Protein AF-A0ABD5C8I3-F1 (afdb_monomer)

pLDDT: mean 70.11, std 22.21, range [29.41, 95.94]

InterPro domains:
  IPR000740 GrpE nucleotide exchange factor [MF_01151] (2-198)
  IPR000740 GrpE nucleotide exchange factor [PF01025] (43-177)
  IPR000740 GrpE nucleotide exchange factor [PR00773] (66-82)
  IPR000740 GrpE nucleotide exchange factor [PR00773] (94-109)
  IPR000740 GrpE nucleotide exchange factor [PR00773] (146-161)
  IPR000740 GrpE nucleotide exchange factor [PTHR21237] (10-178)
  IPR000740 GrpE nucleotide exchange factor [cd00446] (59-182)
  IPR009012 GrpE nucleotide exchange factor, head [G3DSA:2.30.22.10] (139-185)
  IPR009012 GrpE nucleotide exchange factor, head [SSF51064] (140-178)
  IPR013805 GrpE nucleotide exchange factor, coiled-coil [G3DSA:3.90.20.20] (16-136)
  IPR013805 GrpE nucleotide exchange factor, coiled-coil [SSF58014] (47-136)

Nearest PDB structures (foldseek):
  3a6m-assembly1_B  TM=7.169E-01  e=1.734E-05  Thermus thermophilus HB8
  5wkq-assembly1_A  TM=5.195E-01  e=6.093E+00  Shigella flexneri

Radius of gyration: 42.67 Å; Cα contacts (8 Å, |Δi|>4): 66; chains: 1; bounding box: 93×99×105 Å

Foldseek 3Di:
DDDDDDDDDDDDDDDDDDDDDDDDDDDDDDDDDDDDDDPPDPPVVVVVVVVVVVVVVVVVVVVVVVVVVVVVVVVVVVVVVVVVVVVVVLVVLLVVLCVVLVVLVVVLVVDDDPDPVVNVVSVVVSVVSVQVSCVVSQKHWDDQAQHADDPVFDDDDDDDDDPHPPRGHHGDPDIDIDRPDDDPDPDPDPPDDDPPPDDDDDDDDDD

Secondary structure (DSSP, 8-state):
-----------------------------------------TTHHHHHHHHHHHHHHHHHHHHHHHHHHHHHHHHHHHHHHHHHHHHHHHHHHHHHHHHHHHHHHHHHHHS--S-HHHHHHHHHHHHHHHHHHHHHTTEEEE--TTSBP-TTT---------SSPTTB----SS-EEEE-PPPP-----------------------

Mean predicted aligned error: 19.4 Å

Sequence (207 aa):
MENTQENPTSQNPTPADETERPAAEAATPEQEAAASVATDTPAATGAEAALAEAQAKIAELQESFLRAKAETENVRRRAQEDVAKAHKFAIESFAEHLLPVIDSLEAAVAHSSDDLAKVREGVELTLRQLTGALEKGRVVALNPVGEKFDPHRHQAISMVPADQEPNTVVAVLQKGFRDRRPRAASGARDGGRAEVSARRRQFARST

Structure (mmCIF, N/CA/C/O backbone):
data_AF-A0ABD5C8I3-F1
#
_entry.id   AF-A0ABD5C8I3-F1
#
loop_
_atom_site.group_PDB
_atom_site.id
_atom_site.type_symbol
_atom_site.label_atom_id
_atom_site.label_alt_id
_atom_site.label_comp_id
_atom_site.label_asym_id
_atom_site.label_entity_id
_atom_site.label_seq_id
_atom_site.pdbx_PDB_ins_code
_atom_site.Cartn_x
_atom_site.Cartn_y
_atom_site.Cartn_z
_atom_site.occupancy
_atom_site.B_iso_or_equiv
_atom_site.auth_seq_id
_atom_site.auth_comp_id
_atom_site.auth_asym_id
_atom_site.auth_atom_id
_atom_site.pdbx_PDB_model_num
ATOM 1 N N . MET A 1 1 ? -31.295 57.232 -6.736 1.00 41.41 1 MET A N 1
ATOM 2 C CA . MET A 1 1 ? -32.451 58.091 -6.413 1.00 41.41 1 MET A CA 1
ATOM 3 C C . MET A 1 1 ? -33.547 57.168 -5.919 1.00 41.41 1 MET A C 1
ATOM 5 O O . MET A 1 1 ? -33.743 56.151 -6.569 1.00 41.41 1 MET A O 1
ATOM 9 N N . GLU A 1 2 ? -34.140 57.515 -4.770 1.00 37.19 2 GLU A N 1
ATOM 10 C CA . GLU A 1 2 ? -35.144 56.776 -3.972 1.00 37.19 2 GLU A CA 1
ATOM 11 C C . GLU A 1 2 ? -34.703 55.413 -3.389 1.00 37.19 2 GLU A C 1
ATOM 13 O O . GLU A 1 2 ? -34.135 54.590 -4.089 1.00 37.19 2 GLU A O 1
ATOM 18 N N . ASN A 1 3 ? -34.907 55.076 -2.113 1.00 41.97 3 ASN A N 1
ATOM 19 C CA . ASN A 1 3 ? -35.657 55.732 -1.046 1.00 41.97 3 ASN A CA 1
ATOM 20 C C . ASN A 1 3 ? -35.084 55.332 0.330 1.00 41.97 3 ASN A C 1
ATOM 22 O O . ASN A 1 3 ? -34.528 54.249 0.506 1.00 41.97 3 ASN A O 1
ATOM 26 N N . THR A 1 4 ? -35.237 56.258 1.266 1.00 46.66 4 THR A N 1
ATOM 27 C CA . THR A 1 4 ? -34.786 56.309 2.658 1.00 46.66 4 THR A CA 1
ATOM 28 C C . THR A 1 4 ? -35.830 55.697 3.595 1.00 46.66 4 THR A C 1
ATOM 30 O O . THR A 1 4 ? -37.010 55.958 3.403 1.00 46.66 4 THR A O 1
ATOM 33 N N . GLN A 1 5 ? -35.403 54.986 4.645 1.00 47.31 5 GLN A N 1
ATOM 34 C CA . GLN A 1 5 ? -35.936 55.106 6.022 1.00 47.31 5 GLN A CA 1
ATOM 35 C C . GLN A 1 5 ? -35.066 54.252 6.959 1.00 47.31 5 GLN A C 1
ATOM 37 O O . GLN A 1 5 ? -34.922 53.053 6.759 1.00 47.31 5 GLN A O 1
ATOM 42 N N . GLU A 1 6 ? -34.186 54.870 7.744 1.00 41.31 6 GLU A N 1
ATOM 43 C CA . GLU A 1 6 ? -34.412 55.426 9.093 1.00 41.31 6 GLU A CA 1
ATOM 44 C C . GLU A 1 6 ? -34.064 54.418 10.212 1.00 41.31 6 GLU A C 1
ATOM 46 O O . GLU A 1 6 ? -34.765 53.456 10.497 1.00 41.31 6 GLU A O 1
ATOM 51 N N . ASN A 1 7 ? -32.902 54.690 10.817 1.00 35.44 7 ASN A N 1
ATOM 52 C CA . ASN A 1 7 ? -32.470 54.379 12.193 1.00 35.44 7 ASN A CA 1
ATOM 53 C C . ASN A 1 7 ? -33.466 55.043 13.205 1.00 35.44 7 ASN A C 1
ATOM 55 O O . ASN A 1 7 ? -34.216 55.896 12.728 1.00 35.44 7 ASN A O 1
ATOM 59 N N . PRO A 1 8 ? -33.435 54.875 14.560 1.00 48.56 8 PRO A N 1
ATOM 60 C CA . PRO A 1 8 ? -32.325 54.373 15.379 1.00 48.56 8 PRO A CA 1
ATOM 61 C C . PRO A 1 8 ? -32.630 53.563 16.675 1.00 48.56 8 PRO A C 1
ATOM 63 O O . PRO A 1 8 ? -33.700 53.620 17.262 1.00 48.56 8 PRO A O 1
ATOM 66 N N . THR A 1 9 ? -31.579 52.874 17.138 1.00 33.38 9 THR A N 1
ATOM 67 C CA . THR A 1 9 ? -31.002 52.878 18.506 1.00 33.38 9 THR A CA 1
ATOM 68 C C . THR A 1 9 ? -31.862 52.567 19.748 1.00 33.38 9 THR A C 1
ATOM 70 O O . THR A 1 9 ? -32.740 53.318 20.146 1.00 33.38 9 THR A O 1
ATOM 73 N N . SER A 1 10 ? -31.351 51.576 20.490 1.00 35.56 10 SER A N 1
ATOM 74 C CA . SER A 1 10 ? -30.937 51.648 21.907 1.00 35.56 10 SER A CA 1
ATOM 75 C C . SER A 1 10 ? -31.680 50.790 22.926 1.00 35.56 10 SER A C 1
ATOM 77 O O . SER A 1 10 ? -32.865 50.944 23.172 1.00 35.56 10 SER A O 1
ATOM 79 N N . GLN A 1 11 ? -30.837 50.028 23.629 1.00 36.75 11 GLN A N 1
ATOM 80 C CA . GLN A 1 11 ? -30.813 49.877 25.084 1.00 36.75 11 GLN A CA 1
ATOM 81 C C . GLN A 1 11 ? -32.024 49.220 25.741 1.00 36.75 11 GLN A C 1
ATOM 83 O O . GLN A 1 11 ? -33.043 49.831 26.028 1.00 36.75 11 GLN A O 1
ATOM 88 N N . ASN A 1 12 ? -31.794 47.964 26.107 1.00 42.62 12 ASN A N 1
ATOM 89 C CA . ASN A 1 12 ? -32.549 47.246 27.114 1.00 42.62 12 ASN A CA 1
ATOM 90 C C . ASN A 1 12 ? -31.946 47.523 28.507 1.00 42.62 12 ASN A C 1
ATOM 92 O O . ASN A 1 12 ? -30.762 47.229 28.705 1.00 42.62 12 ASN A O 1
ATOM 96 N N . PRO A 1 13 ? -32.727 48.026 29.475 1.00 45.44 13 PRO A N 1
ATOM 97 C CA . PRO A 1 13 ? -32.447 47.842 30.887 1.00 45.44 13 PRO A CA 1
ATOM 98 C C . PRO A 1 13 ? -33.550 47.004 31.561 1.00 45.44 13 PRO A C 1
ATOM 100 O O . PRO A 1 13 ? -34.740 47.236 31.380 1.00 45.44 13 PRO A O 1
ATOM 103 N N . THR A 1 14 ? -33.142 46.058 32.400 1.00 37.22 14 THR A N 1
ATOM 104 C CA . THR A 1 14 ? -33.954 45.518 33.511 1.00 37.22 14 THR A CA 1
ATOM 105 C C . THR A 1 14 ? -33.847 46.533 34.666 1.00 37.22 14 THR A C 1
ATOM 107 O O . THR A 1 14 ? -32.737 47.051 34.841 1.00 37.22 14 THR A O 1
ATOM 110 N N . PRO A 1 15 ? -34.899 46.861 35.457 1.00 45.94 15 PRO A N 1
ATOM 111 C CA . PRO A 1 15 ? -35.295 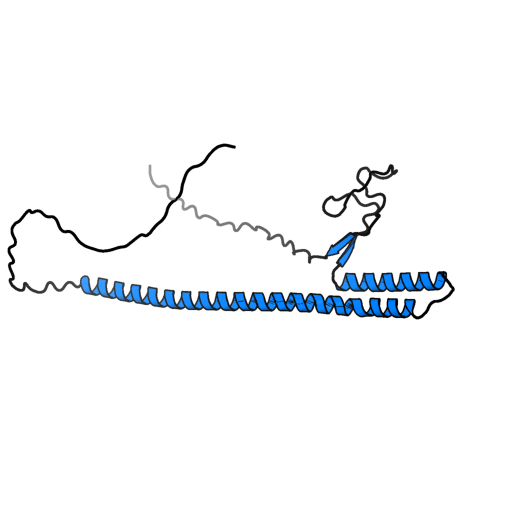45.991 36.578 1.00 45.94 15 PRO A CA 1
ATOM 112 C C . PRO A 1 15 ? -36.769 46.045 37.067 1.00 45.94 15 PRO A C 1
ATOM 114 O O . PRO A 1 15 ? -37.466 47.030 36.893 1.00 45.94 15 PRO A O 1
ATOM 117 N N . ALA A 1 16 ? -37.146 44.950 37.741 1.00 33.19 16 ALA A N 1
ATOM 118 C CA . ALA A 1 16 ? -37.938 44.814 38.977 1.00 33.19 16 ALA A CA 1
ATOM 119 C C . ALA A 1 16 ? -39.334 45.464 39.172 1.00 33.19 16 ALA A C 1
ATOM 121 O O . ALA A 1 16 ? -39.497 46.671 39.080 1.00 33.19 16 ALA A O 1
ATOM 122 N N . ASP A 1 17 ? -40.222 44.593 39.680 1.00 30.83 17 ASP A N 1
ATOM 123 C CA . ASP A 1 17 ? -41.267 44.804 40.701 1.00 30.83 17 ASP A CA 1
ATOM 124 C C . ASP A 1 17 ? -42.561 45.539 40.307 1.00 30.83 17 ASP A C 1
ATOM 126 O O . ASP A 1 17 ? -42.552 46.741 40.092 1.00 30.83 17 ASP A O 1
ATOM 130 N N . GLU A 1 18 ? -43.689 44.811 40.294 1.00 37.00 18 GLU A N 1
ATOM 131 C CA . GLU A 1 18 ? -44.943 45.286 40.897 1.00 37.00 18 GLU A CA 1
ATOM 132 C C . GLU A 1 18 ? -45.995 44.167 41.037 1.00 37.00 18 GLU A C 1
ATOM 134 O O . GLU A 1 18 ? -46.462 43.528 40.094 1.00 37.00 18 GLU A O 1
ATOM 139 N N . THR A 1 19 ? -46.320 43.948 42.302 1.00 33.09 19 THR A N 1
ATOM 140 C CA . THR A 1 19 ? -47.470 43.303 42.933 1.00 33.09 19 THR A CA 1
ATOM 141 C C . THR A 1 19 ? -48.833 43.749 42.379 1.00 33.09 19 THR A C 1
ATOM 143 O O . THR A 1 19 ? -49.080 44.944 42.325 1.00 33.09 19 THR A O 1
ATOM 146 N N . GLU A 1 20 ? -49.786 42.825 42.173 1.00 37.16 20 GLU A N 1
ATOM 147 C CA . GLU A 1 20 ? -51.216 43.078 42.449 1.00 37.16 20 GLU A CA 1
ATOM 148 C C . GLU A 1 20 ? -52.022 41.772 42.681 1.00 37.16 20 GLU A C 1
ATOM 150 O O . GLU A 1 20 ? -51.895 40.773 41.978 1.00 37.16 20 GLU A O 1
ATOM 155 N N . ARG A 1 21 ? -52.804 41.800 43.769 1.00 36.34 21 ARG A N 1
ATOM 156 C CA . ARG A 1 21 ? -53.715 40.796 44.388 1.00 36.34 21 ARG A CA 1
ATOM 157 C C . ARG A 1 21 ? -55.083 40.763 43.634 1.00 36.34 21 ARG A C 1
ATOM 159 O O . ARG A 1 21 ? -55.224 41.596 42.747 1.00 36.34 21 ARG A O 1
ATOM 166 N N . PRO A 1 22 ? -56.132 39.949 43.971 1.00 44.41 22 PRO A N 1
ATOM 167 C CA . PRO A 1 22 ? -56.463 39.435 45.312 1.00 44.41 22 PRO 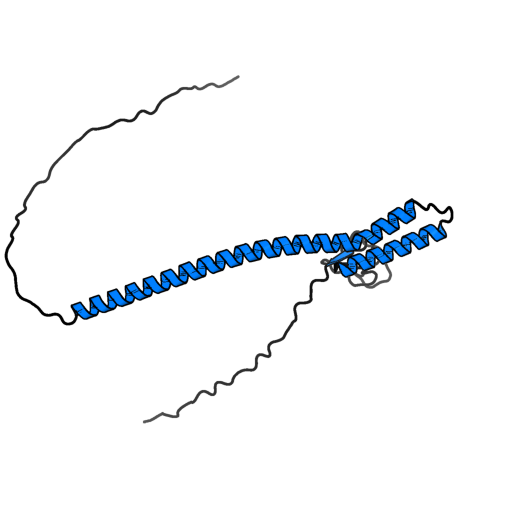A CA 1
ATOM 168 C C . PRO A 1 22 ? -57.135 38.038 45.465 1.00 44.41 22 PRO A C 1
ATOM 170 O O . PRO A 1 22 ? -57.743 37.477 44.566 1.00 44.41 22 PRO A O 1
ATOM 173 N N . ALA A 1 23 ? -57.035 37.563 46.715 1.00 30.14 23 ALA A N 1
ATOM 174 C CA . ALA A 1 23 ? -58.032 36.919 47.590 1.00 30.14 23 ALA A CA 1
ATOM 175 C C . ALA A 1 23 ? -58.925 35.754 47.106 1.00 30.14 23 ALA A C 1
ATOM 177 O O . ALA A 1 23 ? -59.875 35.948 46.359 1.00 30.14 23 ALA A O 1
ATOM 178 N N . ALA A 1 24 ? -58.771 34.607 47.779 1.00 34.19 24 ALA A N 1
ATOM 179 C CA . ALA A 1 24 ? -59.873 33.977 48.513 1.00 34.19 24 ALA A CA 1
ATOM 180 C C . ALA A 1 24 ? -59.323 33.122 49.670 1.00 34.19 24 ALA A C 1
ATOM 182 O O . ALA A 1 24 ? -58.412 32.315 49.512 1.00 34.19 24 ALA A O 1
ATOM 183 N N . GLU A 1 25 ? -59.876 33.387 50.842 1.00 32.00 25 GLU A N 1
ATOM 184 C CA . GLU A 1 25 ? -59.574 32.882 52.175 1.00 32.00 25 GLU A CA 1
ATOM 185 C C . GLU A 1 25 ? -60.471 31.674 52.492 1.00 32.00 25 GLU A C 1
ATOM 187 O O . GLU A 1 25 ? -61.643 31.687 52.121 1.00 32.00 25 GLU A O 1
ATOM 192 N N . ALA A 1 26 ? -59.941 30.653 53.179 1.00 32.03 26 ALA A N 1
ATOM 193 C CA . ALA A 1 26 ? -60.444 30.188 54.483 1.00 32.03 26 ALA A CA 1
ATOM 194 C C . ALA A 1 26 ? -60.180 28.695 54.776 1.00 32.03 26 ALA A C 1
ATOM 196 O O . ALA A 1 26 ? -60.487 27.810 53.982 1.00 32.03 26 ALA A O 1
ATOM 197 N N . ALA A 1 27 ? -59.763 28.489 56.030 1.00 33.47 27 ALA A N 1
ATOM 198 C CA . ALA A 1 27 ? -60.042 27.352 56.912 1.00 33.47 27 ALA A CA 1
ATOM 199 C C . ALA A 1 27 ? -59.135 26.106 56.861 1.00 33.47 27 ALA A C 1
ATOM 201 O O . ALA A 1 27 ? -59.467 25.061 56.308 1.00 33.47 27 ALA A O 1
ATOM 202 N N . THR A 1 28 ? -58.043 26.199 57.624 1.00 32.34 28 THR A N 1
ATOM 203 C CA . THR A 1 28 ? -57.542 25.144 58.527 1.00 32.34 28 THR A CA 1
ATOM 204 C C . THR A 1 28 ? -58.629 24.734 59.545 1.00 32.34 28 THR A C 1
ATOM 206 O O . THR A 1 28 ? -59.516 25.540 59.844 1.00 32.34 28 THR A O 1
ATOM 209 N N . PRO A 1 29 ? -58.570 23.520 60.123 1.00 41.59 29 PRO A N 1
ATOM 210 C CA . PRO A 1 29 ? -57.807 23.387 61.367 1.00 41.59 29 PRO A CA 1
ATOM 211 C C . PRO A 1 29 ? -56.968 22.105 61.477 1.00 41.59 29 PRO A C 1
ATOM 213 O O . PRO A 1 29 ? -57.300 21.045 60.950 1.00 41.59 29 PRO A O 1
ATOM 216 N N . GLU A 1 30 ? -55.866 22.253 62.206 1.00 38.53 30 GLU A N 1
ATOM 217 C CA . GLU A 1 30 ? -55.008 21.200 62.741 1.00 38.53 30 GLU A CA 1
ATOM 218 C C . GLU A 1 30 ? -55.769 20.314 63.736 1.00 38.53 30 GLU A C 1
ATOM 220 O O . GLU A 1 30 ? -56.576 20.814 64.521 1.00 38.53 30 GLU A O 1
ATOM 225 N N . GLN A 1 31 ? -55.433 19.021 63.787 1.00 31.22 31 GLN A N 1
ATOM 226 C CA . GLN A 1 31 ? -55.560 18.256 65.025 1.00 31.22 31 GLN A CA 1
ATOM 227 C C . GLN A 1 31 ? -54.509 17.142 65.103 1.00 31.22 31 GLN A C 1
ATOM 229 O O . GLN A 1 31 ? -54.528 16.160 64.365 1.00 31.22 31 GLN A O 1
ATOM 234 N N . GLU A 1 32 ? -53.589 17.338 66.039 1.00 37.00 32 GLU A N 1
ATOM 235 C CA . GLU A 1 32 ? -52.648 16.374 66.592 1.00 37.00 32 GLU A CA 1
ATOM 236 C C . GLU A 1 32 ? -53.388 15.443 67.571 1.00 37.00 32 GLU A C 1
ATOM 238 O O . GLU A 1 32 ? -54.075 15.934 68.466 1.00 37.00 32 GLU A O 1
ATOM 243 N N . ALA A 1 33 ? -53.262 14.117 67.428 1.00 29.66 33 ALA A N 1
ATOM 244 C CA . ALA A 1 33 ? -53.430 13.163 68.533 1.00 29.66 33 ALA A CA 1
ATOM 245 C C . ALA A 1 33 ? -52.993 11.733 68.159 1.00 29.66 33 ALA A C 1
ATOM 247 O O . ALA A 1 33 ? -53.611 11.065 67.338 1.00 29.66 33 ALA A O 1
ATOM 248 N N . ALA A 1 34 ? -51.975 11.274 68.887 1.00 29.41 34 ALA A N 1
ATOM 249 C CA . ALA A 1 34 ? -51.878 9.961 69.526 1.00 29.41 34 ALA A CA 1
ATOM 250 C C . ALA A 1 34 ? -51.940 8.674 68.672 1.00 29.41 34 ALA A C 1
ATOM 252 O O . ALA A 1 34 ? -52.992 8.162 68.305 1.00 29.41 34 ALA A O 1
ATOM 253 N N . ALA A 1 35 ? -50.750 8.083 68.527 1.00 41.22 35 ALA A N 1
ATOM 254 C CA . ALA A 1 35 ? -50.430 6.677 68.789 1.00 41.22 35 ALA A CA 1
ATOM 255 C C . ALA A 1 35 ? -51.592 5.660 68.783 1.00 41.22 35 ALA A C 1
ATOM 257 O O . ALA A 1 35 ? -52.330 5.513 69.755 1.00 41.22 35 ALA A O 1
ATOM 258 N N . SER A 1 36 ? -51.612 4.832 67.737 1.00 33.66 36 SER A N 1
ATOM 259 C CA . SER A 1 36 ? -52.314 3.552 67.700 1.00 33.66 36 SER A CA 1
ATOM 260 C C . SER A 1 36 ? -51.366 2.474 67.170 1.00 33.66 36 SER A C 1
ATOM 262 O O . SER A 1 36 ? -51.138 2.363 65.972 1.00 33.66 36 SER A O 1
ATOM 264 N N . VAL A 1 37 ? -50.803 1.730 68.122 1.00 34.41 37 VAL A N 1
ATOM 265 C CA . VAL A 1 37 ? -50.582 0.274 68.136 1.00 34.41 37 VAL A CA 1
ATOM 266 C C . VAL A 1 37 ? -50.118 -0.397 66.836 1.00 34.41 37 VAL A C 1
ATOM 268 O O . VAL A 1 37 ? -50.877 -0.590 65.893 1.00 34.41 37 VAL A O 1
ATOM 271 N N . ALA A 1 38 ? -48.867 -0.859 66.896 1.00 46.50 38 ALA A N 1
ATOM 272 C CA . ALA A 1 38 ? -48.296 -2.006 66.201 1.00 46.50 38 ALA A CA 1
ATOM 273 C C . ALA A 1 38 ? -49.301 -2.908 65.455 1.00 46.50 38 ALA A C 1
ATOM 275 O O . ALA A 1 38 ? -49.923 -3.794 66.040 1.00 46.50 38 ALA A O 1
ATOM 276 N N . THR A 1 39 ? -49.347 -2.762 64.134 1.00 35.16 39 THR A N 1
ATOM 277 C CA . THR A 1 39 ? -49.550 -3.898 63.237 1.00 35.16 39 THR A CA 1
ATOM 278 C C . THR A 1 39 ? -48.176 -4.322 62.749 1.00 35.16 39 THR A C 1
ATOM 280 O O . THR A 1 39 ? -47.650 -3.778 61.776 1.00 35.16 39 THR A O 1
ATOM 283 N N . ASP A 1 40 ? -47.582 -5.263 63.482 1.00 45.75 40 ASP A N 1
ATOM 284 C CA . ASP A 1 40 ? -46.466 -6.073 63.011 1.00 45.75 40 ASP A CA 1
ATOM 285 C C . ASP A 1 40 ? -46.854 -6.623 61.633 1.00 45.75 40 ASP A C 1
ATOM 287 O O . ASP A 1 40 ? -47.747 -7.460 61.490 1.00 45.75 40 ASP A O 1
ATOM 291 N N . THR A 1 41 ? -46.285 -6.005 60.601 1.00 40.47 41 THR A N 1
ATOM 292 C CA . THR A 1 41 ? -46.530 -6.336 59.206 1.00 40.47 41 THR A CA 1
ATOM 293 C C . THR A 1 41 ? -45.315 -7.132 58.755 1.00 40.47 41 THR A C 1
ATOM 295 O O . THR A 1 41 ? -44.337 -6.532 58.308 1.00 40.47 41 THR A O 1
ATOM 298 N N . PRO A 1 42 ? -45.347 -8.475 58.800 1.00 51.31 42 PRO A N 1
ATOM 299 C CA . PRO A 1 42 ? -44.261 -9.297 58.264 1.00 51.31 42 PRO A CA 1
ATOM 300 C C . PRO A 1 42 ? -44.087 -9.137 56.738 1.00 51.31 42 PRO A C 1
ATOM 302 O O . PRO A 1 42 ? -43.158 -9.690 56.160 1.00 51.31 42 PRO A O 1
ATOM 305 N N . ALA A 1 43 ? -44.961 -8.371 56.071 1.00 52.19 43 ALA A N 1
ATOM 306 C CA . ALA A 1 43 ? -44.866 -8.029 54.653 1.00 52.19 43 ALA A CA 1
ATOM 307 C C . ALA A 1 43 ? -44.067 -6.738 54.354 1.00 52.19 43 ALA A C 1
ATOM 309 O O . ALA A 1 43 ? -43.529 -6.617 53.255 1.00 52.19 43 ALA A O 1
ATOM 310 N N . ALA A 1 44 ? -43.950 -5.792 55.298 1.00 55.28 44 ALA A N 1
ATOM 311 C CA . ALA A 1 44 ? -43.234 -4.528 55.072 1.00 55.28 44 ALA A CA 1
ATOM 312 C C . ALA A 1 44 ? -41.710 -4.741 55.064 1.00 55.28 44 ALA A C 1
ATOM 314 O O . ALA A 1 44 ? -41.009 -4.243 54.187 1.00 55.28 44 ALA A O 1
ATOM 315 N N . THR A 1 45 ? -41.218 -5.602 55.957 1.00 64.44 45 THR A N 1
ATOM 316 C CA . THR A 1 45 ? -39.799 -5.979 56.050 1.00 64.44 45 THR A CA 1
ATOM 317 C C . THR A 1 45 ? -39.317 -6.780 54.835 1.00 64.44 45 THR A C 1
ATOM 319 O O . THR A 1 45 ? -38.184 -6.610 54.389 1.00 64.44 45 THR A O 1
ATOM 322 N N . GLY A 1 46 ? -40.180 -7.616 54.244 1.00 79.50 46 GLY A N 1
ATOM 323 C CA . GLY A 1 46 ? -39.873 -8.355 53.014 1.00 79.50 46 GLY A CA 1
ATOM 324 C C . GLY A 1 46 ? -39.783 -7.460 51.773 1.00 79.50 46 GLY A C 1
ATOM 325 O O . GLY A 1 46 ? -38.911 -7.665 50.928 1.00 79.50 46 GLY A O 1
ATOM 326 N N . ALA A 1 47 ? -40.648 -6.446 51.672 1.00 79.75 47 ALA A N 1
ATOM 327 C CA . ALA A 1 47 ? -40.626 -5.483 50.571 1.00 79.75 47 ALA A CA 1
ATOM 328 C C . ALA A 1 47 ? -39.399 -4.555 50.637 1.00 79.75 47 ALA A C 1
ATOM 330 O O . ALA A 1 47 ? -38.762 -4.307 49.613 1.00 79.75 47 ALA A O 1
ATOM 331 N N . GLU A 1 48 ? -39.030 -4.092 51.833 1.00 84.69 48 GLU A N 1
ATOM 332 C CA . GLU A 1 48 ? -37.823 -3.286 52.055 1.00 84.69 48 GLU A CA 1
ATOM 333 C C . GLU A 1 48 ? -36.539 -4.080 51.774 1.00 84.69 48 GLU A C 1
ATOM 335 O O . GLU A 1 48 ? -35.635 -3.573 51.107 1.00 84.69 48 GLU A O 1
ATOM 340 N N . ALA A 1 49 ? -36.476 -5.350 52.190 1.00 85.94 49 ALA A N 1
ATOM 341 C CA . ALA A 1 49 ? -35.350 -6.232 51.880 1.00 85.94 49 ALA A CA 1
ATOM 342 C C . ALA A 1 49 ? -35.209 -6.492 50.368 1.00 85.94 49 ALA A C 1
ATOM 344 O O . ALA A 1 49 ? -34.102 -6.427 49.830 1.00 85.94 49 ALA A O 1
ATOM 345 N N . ALA A 1 50 ? -36.321 -6.721 49.660 1.00 85.75 50 ALA A N 1
ATOM 346 C CA . ALA A 1 50 ? -36.318 -6.893 48.207 1.00 85.75 50 ALA A CA 1
ATOM 347 C C . ALA A 1 50 ? -35.898 -5.611 47.462 1.00 85.75 50 ALA A C 1
ATOM 349 O O . ALA A 1 50 ? -35.186 -5.684 46.458 1.00 85.75 50 ALA A O 1
ATOM 350 N N . LEU A 1 51 ? -36.299 -4.434 47.960 1.00 88.62 51 LEU A N 1
ATOM 351 C CA . LEU A 1 51 ? -35.855 -3.138 47.438 1.00 88.62 51 LEU A CA 1
ATOM 352 C C . LEU A 1 51 ? -34.350 -2.932 47.630 1.00 88.62 51 LEU A C 1
ATOM 354 O O . LEU A 1 51 ? -33.675 -2.535 46.681 1.00 88.62 51 LEU A O 1
ATOM 358 N N . ALA A 1 52 ? -33.817 -3.245 48.812 1.00 90.50 52 ALA A N 1
ATOM 359 C CA . ALA A 1 52 ? -32.385 -3.150 49.088 1.00 90.50 52 ALA A CA 1
ATOM 360 C C . ALA A 1 52 ? -31.564 -4.106 48.203 1.00 90.50 52 ALA A C 1
ATOM 362 O O . ALA A 1 52 ? -30.544 -3.709 47.640 1.00 90.50 52 ALA A O 1
ATOM 363 N N . GLU A 1 53 ? -32.030 -5.343 48.003 1.00 90.25 53 GLU A N 1
ATOM 364 C CA . GLU A 1 53 ? -31.372 -6.312 47.119 1.00 90.25 53 GLU A CA 1
ATOM 365 C C . GLU A 1 53 ? -31.421 -5.872 45.644 1.00 90.25 53 GLU A C 1
ATOM 367 O O . GLU A 1 53 ? -30.433 -5.992 44.916 1.00 90.25 53 GLU A O 1
ATOM 372 N N . ALA A 1 54 ? -32.549 -5.315 45.190 1.00 90.12 54 ALA A N 1
ATOM 373 C CA . ALA A 1 54 ? -32.680 -4.767 43.842 1.00 90.12 54 ALA A CA 1
ATOM 374 C C . ALA A 1 54 ? -31.765 -3.550 43.624 1.00 90.12 54 ALA A C 1
ATOM 376 O O . ALA A 1 54 ? -31.116 -3.453 42.583 1.00 90.12 54 ALA A O 1
ATOM 377 N N . GLN A 1 55 ? -31.663 -2.651 44.606 1.00 92.19 55 GLN A N 1
ATOM 378 C CA . GLN A 1 55 ? -30.751 -1.504 44.562 1.00 92.19 55 GLN A CA 1
ATOM 379 C C . GLN A 1 55 ? -29.283 -1.943 44.539 1.00 92.19 55 GLN A C 1
ATOM 381 O O . GLN A 1 55 ? -28.506 -1.403 43.752 1.00 92.19 55 GLN A O 1
ATOM 386 N N . ALA A 1 56 ? -28.914 -2.960 45.325 1.00 93.00 56 ALA A N 1
ATOM 387 C CA . ALA A 1 56 ? -27.569 -3.531 45.307 1.00 93.00 56 ALA A CA 1
ATOM 388 C C . ALA A 1 56 ? -27.224 -4.135 43.933 1.00 93.00 56 ALA A C 1
ATOM 390 O O . ALA A 1 56 ? -26.163 -3.843 43.384 1.00 93.00 56 ALA A O 1
ATOM 391 N N . LYS A 1 57 ? -28.151 -4.889 43.323 1.00 92.62 57 LYS A N 1
ATOM 392 C CA . LYS A 1 57 ? -27.988 -5.426 41.958 1.00 92.62 57 LYS A CA 1
ATOM 393 C C . LYS A 1 57 ? -27.867 -4.322 40.909 1.00 92.62 57 LYS A C 1
ATOM 395 O O . LYS A 1 57 ? -27.067 -4.440 39.988 1.00 92.62 57 LYS A O 1
ATOM 400 N N . ILE A 1 58 ? -28.640 -3.241 41.030 1.00 93.56 58 ILE A N 1
ATOM 401 C CA . ILE A 1 58 ? -28.533 -2.088 40.124 1.00 93.56 58 ILE A CA 1
ATOM 402 C C . ILE A 1 58 ? -27.159 -1.428 40.262 1.00 93.56 58 ILE A C 1
ATOM 404 O O . ILE A 1 58 ? -26.545 -1.125 39.242 1.00 93.56 58 ILE A O 1
ATOM 408 N N . ALA A 1 59 ? -26.662 -1.240 41.485 1.00 93.44 59 ALA A N 1
ATOM 409 C CA . ALA A 1 59 ? -25.340 -0.666 41.722 1.00 93.44 59 ALA A CA 1
ATOM 410 C C . ALA A 1 59 ? -24.220 -1.547 41.137 1.00 93.44 59 ALA A C 1
ATOM 412 O O . ALA A 1 59 ? -23.341 -1.038 40.442 1.00 93.44 59 ALA A O 1
ATOM 413 N N . GLU A 1 60 ? -24.293 -2.868 41.327 1.00 93.62 60 GLU A N 1
ATOM 414 C CA . GLU A 1 60 ? -23.343 -3.829 40.748 1.00 93.62 60 GLU A CA 1
ATOM 415 C C . GLU A 1 60 ? -23.367 -3.798 39.209 1.00 93.62 60 GLU A C 1
ATOM 417 O O . GLU A 1 60 ? -22.324 -3.727 38.553 1.00 93.62 60 GLU A O 1
ATOM 422 N N . LEU A 1 61 ? -24.562 -3.770 38.610 1.00 94.25 61 LEU A N 1
ATOM 423 C CA . LEU A 1 61 ? -24.717 -3.656 37.161 1.00 94.25 61 LEU A CA 1
ATOM 424 C C . LEU A 1 61 ? -24.188 -2.318 36.636 1.00 94.25 61 LEU A C 1
ATOM 426 O O . LEU A 1 61 ? -23.525 -2.299 35.599 1.00 94.25 61 LEU A O 1
ATOM 430 N N . GLN A 1 62 ? -24.430 -1.213 37.341 1.00 94.44 62 GLN A N 1
ATOM 431 C CA . GLN A 1 62 ? -23.905 0.104 36.979 1.00 94.44 62 GLN A CA 1
ATOM 432 C C . GLN A 1 62 ? -22.376 0.136 37.029 1.00 94.44 62 GLN A C 1
ATOM 434 O O . GLN A 1 62 ? -21.757 0.647 36.094 1.00 94.44 62 GLN A O 1
ATOM 439 N N . GLU A 1 63 ? -21.757 -0.453 38.055 1.00 94.12 63 GLU A N 1
ATOM 440 C CA . GLU A 1 63 ? -20.300 -0.572 38.135 1.00 94.12 63 GLU A CA 1
ATOM 441 C C . GLU A 1 63 ? -19.752 -1.425 36.983 1.00 94.12 63 GLU A C 1
ATOM 443 O O . GLU A 1 63 ? -18.814 -1.013 36.291 1.00 94.12 63 GLU A O 1
ATOM 448 N N . SER A 1 64 ? -20.375 -2.578 36.715 1.00 93.75 64 SER A N 1
ATOM 449 C CA . SER A 1 64 ? -19.983 -3.457 35.608 1.00 93.75 64 SER A CA 1
ATOM 450 C C . SER A 1 64 ? -20.100 -2.755 34.250 1.00 93.75 64 SER A C 1
ATOM 452 O O . SER A 1 64 ? -19.207 -2.871 33.408 1.00 93.75 64 SER A O 1
ATOM 454 N N . PHE A 1 65 ? -21.151 -1.953 34.057 1.00 95.50 65 PHE A N 1
ATOM 455 C CA . PHE A 1 65 ? -21.385 -1.197 32.836 1.00 95.50 65 PHE A CA 1
ATOM 456 C C . PHE A 1 65 ? -20.374 -0.062 32.670 1.00 95.50 65 PHE A C 1
ATOM 458 O O . PHE A 1 65 ? -19.832 0.113 31.578 1.00 95.50 65 PHE A O 1
ATOM 465 N N . LEU A 1 66 ? -20.072 0.691 33.734 1.00 94.88 66 LEU A N 1
ATOM 466 C CA . LEU A 1 66 ? -19.042 1.732 33.690 1.00 94.88 66 LEU A CA 1
ATOM 467 C C . LEU A 1 66 ? -17.668 1.138 33.370 1.00 94.88 66 LEU A C 1
ATOM 469 O O . LEU A 1 66 ? -16.952 1.694 32.532 1.00 94.88 66 LEU A O 1
ATOM 473 N N . ARG A 1 67 ? -17.320 -0.004 33.978 1.00 95.12 67 ARG A N 1
ATOM 474 C CA . ARG A 1 67 ? -16.075 -0.725 33.682 1.00 95.12 67 ARG A CA 1
ATOM 475 C C . ARG A 1 67 ? -16.039 -1.179 32.221 1.00 95.12 67 ARG A C 1
ATOM 477 O O . ARG A 1 67 ? -15.094 -0.837 31.515 1.00 95.12 67 ARG A O 1
ATOM 484 N N . ALA A 1 68 ? -17.086 -1.843 31.732 1.00 94.56 68 ALA A N 1
ATOM 485 C CA . ALA A 1 68 ? -17.169 -2.299 30.342 1.00 94.56 68 ALA A CA 1
ATOM 486 C C . ALA A 1 68 ? -17.109 -1.136 29.331 1.00 94.56 68 ALA A C 1
ATOM 488 O O . ALA A 1 68 ? -16.456 -1.235 28.287 1.00 94.56 68 ALA A O 1
ATOM 489 N N . LYS A 1 69 ? -17.744 0.001 29.645 1.00 95.50 69 LYS A N 1
ATOM 490 C CA . LYS A 1 69 ? -17.681 1.218 28.825 1.00 95.50 69 LYS A CA 1
ATOM 491 C C . LYS A 1 69 ? -16.258 1.779 28.777 1.00 95.50 69 LYS A C 1
ATOM 493 O O . LYS A 1 69 ? -15.775 2.110 27.697 1.00 95.50 69 LYS A O 1
ATOM 498 N N . ALA A 1 70 ? -15.574 1.847 29.919 1.00 95.94 70 ALA A N 1
ATOM 499 C CA . ALA A 1 70 ? -14.188 2.305 29.991 1.00 95.94 70 ALA A CA 1
ATOM 500 C C . ALA A 1 70 ? -13.226 1.367 29.242 1.00 95.94 70 ALA A C 1
ATOM 502 O O . ALA A 1 70 ? -12.341 1.832 28.525 1.00 95.94 70 ALA A O 1
ATOM 503 N N . GLU A 1 71 ? -13.412 0.051 29.355 1.00 95.00 71 GLU A N 1
ATOM 504 C CA . GLU A 1 71 ? -12.648 -0.941 28.592 1.00 95.00 71 GLU A CA 1
ATOM 505 C C . GLU A 1 71 ? -12.871 -0.784 27.085 1.00 95.00 71 GLU A C 1
ATOM 507 O O . GLU A 1 71 ? -11.906 -0.761 26.323 1.00 95.00 71 GLU A O 1
ATOM 512 N N . THR A 1 72 ? -14.118 -0.578 26.653 1.00 95.50 72 THR A N 1
ATOM 513 C CA . THR A 1 72 ? -14.454 -0.362 25.238 1.00 95.50 72 THR A CA 1
ATOM 514 C C . THR A 1 72 ? -13.805 0.908 24.688 1.00 95.50 72 THR A C 1
ATOM 516 O O . THR A 1 72 ? -13.215 0.871 23.609 1.00 95.50 72 THR A O 1
ATOM 519 N N . GLU A 1 73 ? -13.855 2.020 25.425 1.00 95.00 73 GLU A N 1
ATOM 520 C CA . GLU A 1 73 ? -13.190 3.270 25.031 1.00 95.00 73 GLU A CA 1
ATOM 521 C C . GLU A 1 73 ? -11.662 3.111 24.975 1.00 95.00 73 GLU A C 1
ATOM 523 O O . GLU A 1 73 ? -11.017 3.558 24.023 1.00 95.00 73 GLU A O 1
ATOM 528 N N . ASN A 1 74 ? -11.067 2.397 25.935 1.00 95.94 74 ASN A N 1
ATOM 529 C CA . ASN A 1 74 ? -9.634 2.101 25.921 1.00 95.94 74 ASN A CA 1
ATOM 530 C C . ASN A 1 74 ? -9.229 1.230 24.726 1.00 95.94 74 ASN A C 1
ATOM 532 O O . ASN A 1 74 ? -8.236 1.533 24.062 1.00 95.94 74 ASN A O 1
ATOM 536 N N . VAL A 1 75 ? -10.003 0.187 24.418 1.00 95.88 75 VAL A N 1
ATOM 537 C CA . VAL A 1 75 ? -9.780 -0.667 23.244 1.00 95.88 75 VAL A CA 1
ATOM 538 C C . VAL A 1 75 ? -9.964 0.132 21.957 1.00 95.88 75 VAL A C 1
ATOM 540 O O . VAL A 1 75 ? -9.142 0.008 21.055 1.00 95.88 75 VAL A O 1
ATOM 543 N N . ARG A 1 76 ? -10.986 0.991 21.871 1.00 95.88 76 ARG A N 1
ATOM 544 C CA . ARG A 1 76 ? -11.237 1.845 20.703 1.00 95.88 76 ARG A CA 1
ATOM 545 C C . ARG A 1 76 ? -10.070 2.795 20.448 1.00 95.88 76 ARG A C 1
ATOM 547 O O . ARG A 1 76 ? -9.588 2.853 19.319 1.00 95.88 76 ARG A O 1
ATOM 554 N N . ARG A 1 77 ? -9.589 3.496 21.479 1.00 95.88 77 ARG A N 1
ATOM 555 C CA . ARG A 1 77 ? -8.417 4.379 21.380 1.00 95.88 77 ARG A CA 1
ATOM 556 C C . ARG A 1 77 ? -7.174 3.604 20.944 1.00 95.88 77 ARG A C 1
ATOM 558 O O . ARG A 1 77 ? -6.506 4.008 19.998 1.00 95.88 77 ARG A O 1
ATOM 565 N N . ARG A 1 78 ? -6.903 2.457 21.573 1.00 95.25 78 ARG A N 1
ATOM 566 C CA . ARG A 1 78 ? -5.761 1.604 21.215 1.00 95.25 78 ARG A CA 1
ATOM 567 C C . ARG A 1 78 ? -5.849 1.112 19.771 1.00 95.25 78 ARG A C 1
ATOM 569 O O . ARG A 1 78 ? -4.876 1.202 19.038 1.00 95.25 78 ARG A O 1
ATOM 576 N N . ALA A 1 79 ? -7.025 0.665 19.338 1.00 94.75 79 ALA A N 1
ATOM 577 C CA . ALA A 1 79 ? -7.251 0.223 17.969 1.00 94.75 79 ALA A CA 1
ATOM 578 C C . ALA A 1 79 ? -7.029 1.359 16.959 1.00 94.75 79 ALA A C 1
ATOM 580 O O . ALA A 1 79 ? -6.436 1.130 15.910 1.00 94.75 79 ALA A O 1
ATOM 581 N N . GLN A 1 80 ? -7.456 2.587 17.269 1.00 94.62 80 GLN A N 1
ATOM 582 C CA . GLN A 1 80 ? -7.186 3.751 16.419 1.00 94.62 80 GLN A CA 1
ATOM 583 C C . GLN A 1 80 ? -5.684 4.045 16.315 1.00 94.62 80 GLN A C 1
ATOM 585 O O . GLN A 1 80 ? -5.184 4.287 15.216 1.00 94.62 80 GLN A O 1
ATOM 590 N N . GLU A 1 81 ? -4.955 3.983 17.431 1.00 94.94 81 GLU A N 1
ATOM 591 C CA . GLU A 1 81 ? -3.499 4.151 17.443 1.00 94.94 81 GLU A CA 1
ATOM 592 C C . GLU A 1 81 ? -2.784 3.046 16.656 1.00 94.94 81 GLU A C 1
ATOM 594 O O . GLU A 1 81 ? -1.867 3.335 15.886 1.00 94.94 81 GLU A O 1
ATOM 599 N N . ASP A 1 82 ? -3.209 1.794 16.810 1.00 94.12 82 ASP A N 1
ATOM 600 C CA . ASP A 1 82 ? -2.619 0.646 16.121 1.00 94.12 82 ASP A CA 1
ATOM 601 C C . ASP A 1 82 ? -2.903 0.688 14.615 1.00 94.12 82 ASP A C 1
ATOM 603 O O . ASP A 1 82 ? -2.003 0.430 13.818 1.00 94.12 82 ASP A O 1
ATOM 607 N N . VAL A 1 83 ? -4.105 1.105 14.203 1.00 94.75 83 VAL A N 1
ATOM 608 C CA . VAL A 1 83 ? -4.439 1.354 12.791 1.00 94.75 83 VAL A CA 1
ATOM 609 C C . VAL A 1 83 ? -3.567 2.476 12.228 1.00 94.75 83 VAL A C 1
ATOM 611 O O . VAL A 1 83 ? -2.960 2.307 11.172 1.00 94.75 83 VAL A O 1
ATOM 614 N N . ALA A 1 84 ? -3.428 3.599 12.939 1.00 93.25 84 ALA A N 1
ATOM 615 C CA . ALA A 1 84 ? -2.579 4.705 12.498 1.00 93.25 84 ALA A CA 1
ATOM 616 C C . ALA A 1 84 ? -1.103 4.290 12.363 1.00 93.25 84 ALA A C 1
ATOM 618 O O . ALA A 1 84 ? -0.439 4.672 11.398 1.00 93.25 84 ALA A O 1
ATOM 619 N N . LYS A 1 85 ? -0.590 3.478 13.295 1.00 93.62 85 LYS A N 1
ATOM 620 C CA . LYS A 1 85 ? 0.755 2.893 13.212 1.00 93.62 85 LYS A CA 1
ATOM 621 C C . LYS A 1 85 ? 0.870 1.947 12.021 1.00 93.62 85 LYS A C 1
ATOM 623 O O . LYS A 1 85 ? 1.796 2.097 11.234 1.00 93.62 85 LYS A O 1
ATOM 628 N N . ALA A 1 86 ? -0.079 1.030 11.841 1.00 91.25 86 ALA A N 1
ATOM 629 C CA . ALA A 1 86 ? -0.085 0.089 10.724 1.00 91.25 86 ALA A CA 1
ATOM 630 C C . ALA A 1 86 ? -0.087 0.803 9.364 1.00 91.25 86 ALA A C 1
ATOM 632 O O . ALA A 1 86 ? 0.634 0.388 8.462 1.00 91.25 86 ALA A O 1
ATOM 633 N N . HIS A 1 87 ? -0.826 1.909 9.224 1.00 90.06 87 HIS A N 1
ATOM 634 C CA . HIS A 1 87 ? -0.781 2.736 8.016 1.00 90.06 87 HIS A CA 1
ATOM 635 C C . HIS A 1 87 ? 0.602 3.347 7.772 1.00 90.06 87 HIS A C 1
ATOM 637 O O . HIS A 1 87 ? 1.089 3.296 6.645 1.00 90.06 87 HIS A O 1
ATOM 643 N N . LYS A 1 88 ? 1.253 3.887 8.810 1.00 92.94 88 LYS A N 1
ATOM 644 C CA . LYS A 1 88 ? 2.617 4.428 8.692 1.00 92.94 88 LYS A CA 1
ATOM 645 C C . LYS A 1 88 ? 3.615 3.344 8.286 1.00 92.94 88 LYS A C 1
ATOM 647 O O . LYS A 1 88 ? 4.327 3.536 7.309 1.00 92.94 88 LYS A O 1
ATOM 652 N N . PHE A 1 89 ? 3.583 2.190 8.953 1.00 90.31 89 PHE A N 1
ATOM 653 C CA . PHE A 1 89 ? 4.443 1.052 8.621 1.00 90.31 89 PHE A CA 1
ATOM 654 C C . PHE A 1 89 ? 4.196 0.518 7.206 1.00 90.31 89 PHE A C 1
ATOM 656 O O . PHE A 1 89 ? 5.138 0.128 6.527 1.00 90.31 89 PHE A O 1
ATOM 663 N N . ALA A 1 90 ? 2.946 0.508 6.733 1.00 87.12 90 ALA A N 1
ATOM 664 C CA . ALA A 1 90 ? 2.637 0.086 5.369 1.00 87.12 90 ALA A CA 1
ATOM 665 C C . ALA A 1 90 ? 3.241 1.036 4.321 1.00 87.12 90 ALA A C 1
ATOM 667 O O . ALA A 1 90 ? 3.765 0.571 3.311 1.00 87.12 90 ALA A O 1
ATOM 668 N N . ILE A 1 91 ? 3.192 2.350 4.565 1.00 88.44 91 ILE A N 1
ATOM 669 C CA . ILE A 1 91 ? 3.793 3.357 3.678 1.00 88.44 91 ILE A CA 1
ATOM 670 C C . ILE A 1 91 ? 5.321 3.267 3.719 1.00 88.44 91 ILE A C 1
ATOM 672 O O . ILE A 1 91 ? 5.952 3.279 2.668 1.00 88.44 91 ILE A O 1
ATOM 676 N N . GLU A 1 92 ? 5.903 3.145 4.912 1.00 90.62 92 GLU A N 1
ATOM 677 C CA . GLU A 1 92 ? 7.350 3.012 5.109 1.00 90.62 92 GLU A CA 1
ATOM 678 C C . GLU A 1 92 ? 7.885 1.757 4.419 1.00 90.62 92 GLU A C 1
ATOM 680 O O . GLU A 1 92 ? 8.766 1.853 3.570 1.00 90.62 92 GLU A O 1
ATOM 685 N N . SER A 1 93 ? 7.257 0.603 4.656 1.00 88.12 93 SER A N 1
ATOM 686 C CA . SER A 1 93 ? 7.626 -0.639 3.980 1.00 88.12 93 SER A CA 1
ATOM 687 C C . SER A 1 93 ? 7.470 -0.525 2.462 1.00 88.12 93 SER A C 1
ATOM 689 O O . SER A 1 93 ? 8.323 -0.997 1.719 1.00 88.12 93 SER A O 1
ATOM 691 N N . PHE A 1 94 ? 6.415 0.119 1.952 1.00 86.69 94 PHE A N 1
ATOM 692 C CA . PHE A 1 94 ? 6.277 0.332 0.508 1.00 86.69 94 PHE A CA 1
ATOM 693 C C . PHE A 1 94 ? 7.395 1.220 -0.061 1.00 86.69 94 PHE A C 1
ATOM 695 O O . PHE A 1 94 ? 7.947 0.900 -1.114 1.00 86.69 94 PHE A O 1
ATOM 702 N N . ALA A 1 95 ? 7.760 2.295 0.641 1.00 88.00 95 ALA A N 1
ATOM 703 C CA . ALA A 1 95 ? 8.848 3.183 0.245 1.00 88.00 95 ALA A CA 1
ATOM 704 C C . ALA A 1 95 ? 10.205 2.460 0.240 1.00 88.00 95 ALA A C 1
ATOM 706 O O . ALA A 1 95 ? 10.952 2.593 -0.727 1.00 88.00 95 ALA A O 1
ATOM 707 N N . GLU A 1 96 ? 10.487 1.627 1.247 1.00 90.12 96 GLU A N 1
ATOM 708 C CA . GLU A 1 96 ? 11.702 0.801 1.310 1.00 90.12 96 GLU A CA 1
ATOM 709 C C . GLU A 1 96 ? 11.854 -0.110 0.086 1.00 90.12 96 GLU A C 1
ATOM 711 O O . GLU A 1 96 ? 12.948 -0.260 -0.455 1.00 90.12 96 GLU A O 1
ATOM 716 N N . HIS A 1 97 ? 10.755 -0.691 -0.403 1.00 87.38 97 HIS A N 1
ATOM 717 C CA . HIS A 1 97 ? 10.778 -1.529 -1.604 1.00 87.38 97 HIS A CA 1
ATOM 718 C C . HIS A 1 97 ? 11.004 -0.739 -2.899 1.00 87.38 97 HIS A C 1
ATOM 720 O O . HIS A 1 97 ? 11.396 -1.339 -3.902 1.00 87.38 97 HIS A O 1
ATOM 726 N N . LEU A 1 98 ? 10.747 0.573 -2.897 1.00 89.19 98 LEU A N 1
ATOM 727 C CA . LEU A 1 98 ? 10.913 1.441 -4.060 1.00 89.19 98 LEU A CA 1
ATOM 728 C C . LEU A 1 98 ? 12.325 2.043 -4.153 1.00 89.19 98 LEU A C 1
ATOM 730 O O . LEU A 1 98 ? 12.761 2.352 -5.261 1.00 89.19 98 LEU A O 1
ATOM 734 N N . LEU A 1 99 ? 13.058 2.145 -3.036 1.00 89.81 99 LEU A N 1
ATOM 735 C CA . LEU A 1 99 ? 14.428 2.681 -3.002 1.00 89.81 99 LEU A CA 1
ATOM 736 C C . LEU A 1 99 ? 15.368 2.041 -4.043 1.00 89.81 99 LEU A C 1
ATOM 738 O O . LEU A 1 99 ? 15.948 2.789 -4.825 1.00 89.81 99 LEU A O 1
ATOM 742 N N . PRO A 1 100 ? 15.439 0.700 -4.196 1.00 88.81 100 PRO A N 1
ATOM 743 C CA . PRO A 1 100 ? 16.350 0.081 -5.164 1.00 88.81 100 PRO A CA 1
ATOM 744 C C . PRO A 1 100 ? 16.0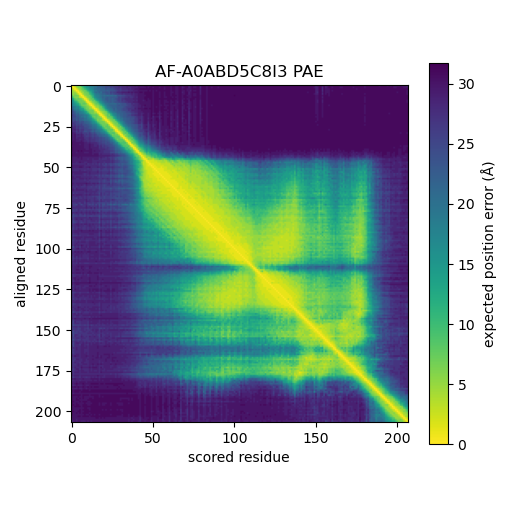54 0.460 -6.622 1.00 88.81 100 PRO A C 1
ATOM 746 O O . PRO A 1 100 ? 16.939 0.409 -7.476 1.00 88.81 100 PRO A O 1
ATOM 749 N N . VAL A 1 101 ? 14.798 0.805 -6.929 1.00 89.62 101 VAL A N 1
ATOM 750 C CA . VAL A 1 101 ? 14.388 1.246 -8.269 1.00 89.62 101 VAL A CA 1
ATOM 751 C C . VAL A 1 101 ? 14.906 2.654 -8.529 1.00 89.62 101 VAL A C 1
ATOM 753 O O . VAL A 1 101 ? 15.407 2.921 -9.617 1.00 89.62 101 VAL A O 1
ATOM 756 N N . ILE A 1 102 ? 14.805 3.535 -7.531 1.00 86.88 102 ILE A N 1
ATOM 757 C CA . ILE A 1 102 ? 15.332 4.899 -7.603 1.00 86.88 102 ILE A CA 1
ATOM 758 C C . ILE A 1 102 ? 16.851 4.843 -7.757 1.00 86.88 102 ILE A C 1
ATOM 760 O O . ILE A 1 102 ? 17.362 5.405 -8.720 1.00 86.88 102 ILE A O 1
ATOM 764 N N . ASP A 1 103 ? 17.542 4.059 -6.926 1.00 88.69 103 ASP A N 1
ATOM 765 C CA . ASP A 1 103 ? 18.996 3.873 -7.010 1.00 88.69 103 ASP A CA 1
ATOM 766 C C . ASP A 1 103 ? 19.426 3.383 -8.405 1.00 88.69 103 ASP A C 1
ATOM 768 O O . ASP A 1 103 ? 20.398 3.866 -8.988 1.00 88.69 103 ASP A O 1
ATOM 772 N N . SER A 1 104 ? 18.673 2.442 -8.985 1.00 86.88 104 SER A N 1
ATOM 773 C CA . SER A 1 104 ? 18.959 1.908 -10.323 1.00 86.88 104 SER A CA 1
ATOM 774 C C . SER A 1 104 ? 18.702 2.931 -11.436 1.00 86.88 104 SER A C 1
ATOM 776 O O . SER A 1 104 ? 19.422 2.945 -12.436 1.00 86.88 104 SER A O 1
ATOM 778 N N . LEU A 1 105 ? 17.695 3.796 -11.284 1.00 84.88 105 LEU A N 1
ATOM 779 C CA . LEU A 1 105 ? 17.419 4.887 -12.223 1.00 84.88 105 LEU A CA 1
ATOM 780 C C . LEU A 1 105 ? 18.465 6.003 -12.115 1.00 84.88 105 LEU A C 1
ATOM 782 O O . LEU A 1 105 ? 18.917 6.503 -13.142 1.00 84.88 105 LEU A O 1
ATOM 786 N N . GLU A 1 106 ? 18.890 6.361 -10.905 1.00 86.25 106 GLU A N 1
ATOM 787 C CA . GLU A 1 106 ? 19.972 7.324 -10.677 1.00 86.25 106 GLU A CA 1
ATOM 788 C C . GLU A 1 106 ? 21.292 6.821 -11.266 1.00 86.25 106 GLU A C 1
ATOM 790 O O . GLU A 1 106 ? 21.968 7.560 -11.985 1.00 86.25 106 GLU A O 1
ATOM 795 N N . ALA A 1 107 ? 21.616 5.540 -11.058 1.00 83.50 107 ALA A N 1
ATOM 796 C CA . ALA A 1 107 ? 22.773 4.899 -11.677 1.00 83.50 107 ALA A CA 1
ATOM 797 C C . ALA A 1 107 ? 22.692 4.917 -13.213 1.00 83.50 107 ALA A C 1
ATOM 799 O O . ALA A 1 107 ? 23.690 5.186 -13.881 1.00 83.50 107 ALA A O 1
ATOM 800 N N . ALA A 1 108 ? 21.506 4.683 -13.786 1.00 83.31 108 ALA A N 1
ATOM 801 C CA . ALA A 1 108 ? 21.299 4.740 -15.232 1.00 83.31 108 ALA A CA 1
ATOM 802 C C . ALA A 1 108 ? 21.482 6.158 -15.802 1.00 83.31 108 ALA A C 1
ATOM 804 O O . ALA A 1 108 ? 22.046 6.314 -16.882 1.00 83.31 108 ALA A O 1
ATOM 805 N N . VAL A 1 109 ? 21.049 7.198 -15.081 1.00 80.56 109 VAL A N 1
ATOM 806 C CA . VAL A 1 109 ? 21.243 8.600 -15.496 1.00 80.56 109 VAL A CA 1
ATOM 807 C C . VAL A 1 109 ? 22.707 9.028 -15.354 1.00 80.56 109 VAL A C 1
ATOM 809 O O . VAL A 1 109 ? 23.224 9.735 -16.216 1.00 80.56 109 VAL A O 1
ATOM 812 N N . ALA A 1 110 ? 23.396 8.579 -14.302 1.00 81.12 110 ALA A N 1
ATOM 813 C CA . ALA A 1 110 ? 24.816 8.858 -14.088 1.00 81.12 110 ALA A CA 1
ATOM 814 C C . ALA A 1 110 ? 25.733 8.142 -15.099 1.00 81.12 110 ALA A C 1
ATOM 816 O O . ALA A 1 110 ? 26.876 8.555 -15.308 1.00 81.12 110 ALA A O 1
ATOM 817 N N . HIS A 1 111 ? 25.263 7.058 -15.719 1.00 72.56 111 HIS A N 1
ATOM 818 C CA . HIS A 1 111 ? 25.999 6.276 -16.709 1.00 72.56 111 HIS A CA 1
ATOM 819 C C . HIS A 1 111 ? 25.317 6.367 -18.076 1.00 72.56 111 HIS A C 1
ATOM 821 O O . HIS A 1 111 ? 24.705 5.417 -18.560 1.00 72.56 111 HIS A O 1
ATOM 827 N N . SER A 1 112 ? 25.449 7.525 -18.727 1.00 67.25 112 SER A N 1
ATOM 828 C CA . SER A 1 112 ? 24.987 7.712 -20.102 1.00 67.25 112 SER A CA 1
ATOM 829 C C . SER A 1 112 ? 25.847 6.888 -21.066 1.00 67.25 112 SER A C 1
ATOM 831 O O . SER A 1 112 ? 26.989 7.250 -21.355 1.00 67.25 112 SER A O 1
ATOM 833 N N . SER A 1 113 ? 25.317 5.771 -21.565 1.00 70.00 113 SER A N 1
ATOM 834 C CA . SER A 1 113 ? 25.918 5.059 -22.694 1.00 70.00 113 SER A CA 1
ATOM 835 C C . SER A 1 113 ? 25.386 5.615 -24.014 1.00 70.00 113 SER A C 1
ATOM 837 O O . SER A 1 113 ? 24.172 5.719 -24.171 1.00 70.00 113 SER A O 1
ATOM 839 N N . ASP A 1 114 ? 26.262 5.852 -24.993 1.00 75.06 114 ASP A N 1
ATOM 840 C CA . ASP A 1 114 ? 25.864 6.246 -26.361 1.00 75.06 114 ASP A CA 1
ATOM 841 C C . ASP A 1 114 ? 25.122 5.129 -27.126 1.00 75.06 114 ASP A C 1
ATOM 843 O O . ASP A 1 114 ? 24.563 5.344 -28.202 1.00 75.06 114 ASP A O 1
ATOM 847 N N . ASP A 1 115 ? 25.102 3.915 -26.572 1.00 83.75 115 ASP A N 1
ATOM 848 C CA . ASP A 1 115 ? 24.414 2.760 -27.134 1.00 83.75 115 ASP A CA 1
ATOM 849 C C . ASP A 1 115 ? 22.956 2.689 -26.654 1.00 83.75 115 ASP A C 1
ATOM 851 O O . ASP A 1 115 ? 22.651 2.224 -25.552 1.00 83.75 115 ASP A O 1
ATOM 855 N N . LEU A 1 116 ? 22.038 3.111 -27.525 1.00 83.06 116 LEU A N 1
ATOM 856 C CA . LEU A 1 116 ? 20.595 3.064 -27.280 1.00 83.06 116 LEU A CA 1
ATOM 857 C C . LEU A 1 116 ? 20.074 1.655 -26.945 1.00 83.06 116 LEU A C 1
ATOM 859 O O . LEU A 1 116 ? 19.072 1.541 -26.236 1.00 83.06 116 LEU A O 1
ATOM 863 N N . ALA A 1 117 ? 20.722 0.583 -27.418 1.00 84.12 117 ALA A N 1
ATOM 864 C CA . ALA A 1 117 ? 20.292 -0.781 -27.111 1.00 84.12 117 ALA A CA 1
ATOM 865 C C . ALA A 1 117 ? 20.538 -1.131 -25.636 1.00 84.12 117 ALA A C 1
ATOM 867 O O . ALA A 1 117 ? 19.659 -1.694 -24.983 1.00 84.12 117 ALA A O 1
ATOM 868 N N . LYS A 1 118 ? 21.686 -0.718 -25.085 1.00 81.44 118 LYS A N 1
ATOM 869 C CA . LYS A 1 118 ? 22.027 -0.911 -23.665 1.00 81.44 118 LYS A CA 1
ATOM 870 C C . LYS A 1 118 ? 21.166 -0.056 -22.747 1.00 81.44 118 LYS A C 1
ATOM 872 O O . LYS A 1 118 ? 20.727 -0.532 -21.703 1.00 81.44 118 LYS A O 1
ATOM 877 N N . VAL A 1 119 ? 20.865 1.178 -23.159 1.00 82.19 119 VAL A N 1
ATOM 878 C CA . VAL A 1 119 ? 19.921 2.039 -22.430 1.00 82.19 119 VAL A CA 1
ATOM 879 C C . VAL A 1 119 ? 18.547 1.376 -22.361 1.00 82.19 119 VAL A C 1
ATOM 881 O O . VAL A 1 119 ? 17.955 1.296 -21.287 1.00 82.19 119 VAL A O 1
ATOM 884 N N . ARG A 1 120 ? 18.046 0.844 -23.483 1.00 84.06 120 ARG A N 1
ATOM 885 C CA . ARG A 1 120 ? 16.756 0.147 -23.517 1.00 84.06 120 ARG A CA 1
ATOM 886 C C . ARG A 1 120 ? 16.740 -1.086 -22.613 1.00 84.06 120 ARG A C 1
ATOM 888 O O . ARG A 1 120 ? 15.774 -1.267 -21.880 1.00 84.06 120 ARG A O 1
ATOM 895 N N . GLU A 1 121 ? 17.792 -1.899 -22.629 1.00 85.25 121 GLU A N 1
ATOM 896 C CA . GLU A 1 121 ? 17.905 -3.070 -21.751 1.00 85.25 121 GLU A CA 1
ATOM 897 C C . GLU A 1 121 ? 17.923 -2.676 -20.264 1.00 85.25 121 GLU A C 1
ATOM 899 O O . GLU A 1 121 ? 17.216 -3.281 -19.454 1.00 85.25 121 GLU A O 1
ATOM 904 N N . GLY A 1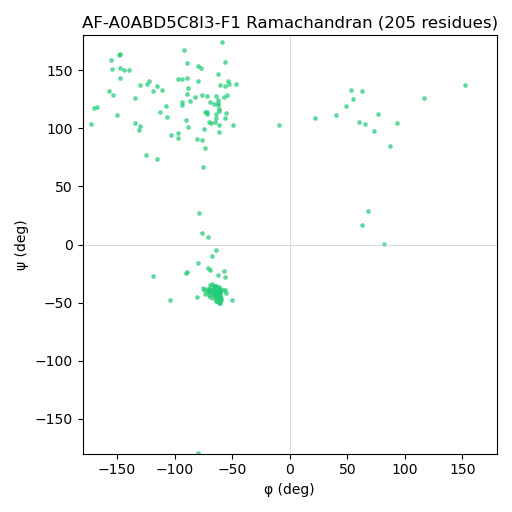 122 ? 18.658 -1.617 -19.907 1.00 84.50 122 GLY A N 1
ATOM 905 C CA . GLY A 1 122 ? 18.679 -1.069 -18.550 1.00 84.50 122 GLY A CA 1
ATOM 906 C C . GLY A 1 122 ? 17.307 -0.559 -18.099 1.00 84.50 122 GLY A C 1
ATOM 907 O O . GLY A 1 122 ? 16.862 -0.871 -16.996 1.00 84.50 122 GLY A O 1
ATOM 908 N N . VAL A 1 123 ? 16.591 0.153 -18.973 1.00 86.19 123 VAL A N 1
ATOM 909 C CA . VAL A 1 123 ? 15.217 0.619 -18.711 1.00 86.19 123 VAL A CA 1
ATOM 910 C C . VAL A 1 123 ? 14.237 -0.554 -18.584 1.00 86.19 123 VAL A C 1
ATOM 912 O O . VAL A 1 123 ? 13.348 -0.540 -17.734 1.00 86.19 123 VAL A O 1
ATOM 915 N N . GLU A 1 124 ? 14.387 -1.607 -19.386 1.00 86.81 124 GLU A N 1
ATOM 916 C CA . GLU A 1 124 ? 13.573 -2.818 -19.243 1.00 86.81 124 GLU A CA 1
ATOM 917 C C . GLU A 1 124 ? 13.856 -3.546 -17.920 1.00 86.81 124 GLU A C 1
ATOM 919 O O . GLU A 1 124 ? 12.933 -4.087 -17.303 1.00 86.81 124 GLU A O 1
ATOM 924 N N . LEU A 1 125 ? 15.107 -3.543 -17.450 1.00 87.62 125 LEU A N 1
ATOM 925 C CA . LEU A 1 125 ? 15.482 -4.121 -16.162 1.00 87.62 125 LEU A CA 1
ATOM 926 C C . LEU A 1 125 ? 14.875 -3.339 -14.989 1.00 87.62 125 LEU A C 1
ATOM 928 O O . LEU A 1 125 ? 14.280 -3.956 -14.099 1.00 87.62 125 LEU A O 1
ATOM 932 N N . THR A 1 126 ? 14.951 -2.006 -15.003 1.00 87.88 126 THR A N 1
ATOM 933 C CA . THR A 1 126 ? 14.332 -1.166 -13.962 1.00 87.88 126 THR A CA 1
ATOM 934 C C . THR A 1 126 ? 12.809 -1.285 -13.972 1.00 87.88 126 THR A C 1
ATOM 936 O O . THR A 1 126 ? 12.195 -1.361 -12.908 1.00 87.88 126 THR A O 1
ATOM 939 N N . LEU A 1 127 ? 12.179 -1.432 -15.145 1.00 86.62 127 LEU A N 1
ATOM 940 C CA . LEU A 1 127 ? 10.742 -1.713 -15.256 1.00 86.62 127 LEU A CA 1
ATOM 941 C C . LEU A 1 127 ? 10.360 -3.045 -14.583 1.00 86.62 127 LEU A C 1
ATOM 943 O O . LEU A 1 127 ? 9.336 -3.127 -13.896 1.00 86.62 127 LEU A O 1
ATOM 947 N N . ARG A 1 128 ? 11.171 -4.100 -14.755 1.00 87.50 128 ARG A N 1
ATOM 948 C CA . ARG A 1 128 ? 10.949 -5.396 -14.084 1.00 87.50 128 ARG A CA 1
ATOM 949 C C . ARG A 1 128 ? 11.117 -5.277 -12.571 1.00 87.50 128 ARG A C 1
ATOM 951 O O . ARG A 1 128 ? 10.286 -5.806 -11.836 1.00 87.50 128 ARG A O 1
ATOM 958 N N . GLN A 1 129 ? 12.141 -4.562 -12.108 1.00 87.44 129 GLN A N 1
ATOM 959 C CA . GLN A 1 129 ? 12.353 -4.305 -10.679 1.00 87.44 129 GLN A CA 1
ATOM 960 C C . GLN A 1 129 ? 11.183 -3.526 -10.066 1.00 87.44 129 GLN A C 1
ATOM 962 O O . GLN A 1 129 ? 10.673 -3.925 -9.020 1.00 87.44 129 GLN A O 1
ATOM 967 N N . LEU A 1 130 ? 10.697 -2.483 -10.747 1.00 88.12 130 LEU A N 1
ATOM 968 C CA . LEU A 1 130 ? 9.524 -1.716 -10.331 1.00 88.12 130 LEU A CA 1
ATOM 969 C C . LEU A 1 130 ? 8.269 -2.590 -10.261 1.00 88.12 130 LEU A C 1
ATOM 971 O O . LEU A 1 130 ? 7.523 -2.527 -9.288 1.00 88.12 130 LEU A O 1
ATOM 975 N N . THR A 1 131 ? 8.051 -3.441 -11.264 1.00 86.81 131 THR A N 1
ATOM 976 C CA . THR A 1 131 ? 6.912 -4.371 -11.270 1.00 86.81 131 THR A CA 1
ATOM 977 C C . THR A 1 131 ? 6.993 -5.335 -10.083 1.00 86.81 131 THR A C 1
ATOM 979 O O . THR A 1 131 ? 6.011 -5.503 -9.366 1.00 86.81 131 THR A O 1
ATOM 982 N N . GLY A 1 132 ? 8.176 -5.890 -9.802 1.00 86.69 132 GLY A N 1
ATOM 983 C CA . GLY A 1 132 ? 8.393 -6.744 -8.633 1.00 86.69 132 GLY A CA 1
ATOM 984 C C . GLY A 1 132 ? 8.210 -6.013 -7.295 1.00 86.69 132 GLY A C 1
ATOM 985 O O . GLY A 1 132 ? 7.694 -6.594 -6.342 1.00 86.69 132 GLY A O 1
ATOM 986 N N . ALA A 1 133 ? 8.585 -4.734 -7.206 1.00 86.75 133 ALA A N 1
ATOM 987 C CA . ALA A 1 133 ? 8.337 -3.908 -6.022 1.00 86.75 133 ALA A CA 1
ATOM 988 C C . ALA A 1 133 ? 6.832 -3.657 -5.805 1.00 86.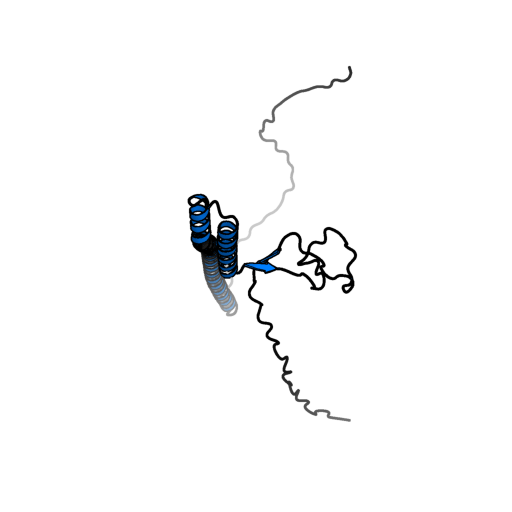75 133 ALA A C 1
ATOM 990 O O . ALA A 1 133 ? 6.334 -3.796 -4.686 1.00 86.75 133 ALA A O 1
ATOM 991 N N . LEU A 1 134 ? 6.084 -3.376 -6.877 1.00 85.62 134 LEU A N 1
ATOM 992 C CA . LEU A 1 134 ? 4.626 -3.219 -6.830 1.00 85.62 134 LEU A CA 1
ATOM 993 C C . LEU A 1 134 ? 3.924 -4.515 -6.400 1.00 85.62 134 LEU A C 1
ATOM 995 O O . LEU A 1 134 ? 3.029 -4.471 -5.555 1.00 85.62 134 LEU A O 1
ATOM 999 N N . GLU A 1 135 ? 4.373 -5.671 -6.894 1.00 85.81 135 GLU A N 1
ATOM 1000 C CA . GLU A 1 135 ? 3.836 -6.977 -6.494 1.00 85.81 135 GLU A CA 1
ATOM 1001 C C . GLU A 1 135 ? 4.047 -7.266 -5.000 1.00 85.81 135 GLU A C 1
ATOM 1003 O O . GLU A 1 135 ? 3.133 -7.766 -4.335 1.00 85.81 135 GLU A O 1
ATOM 1008 N N . LYS A 1 136 ? 5.208 -6.895 -4.436 1.00 83.81 136 LYS A N 1
ATOM 1009 C CA . LYS A 1 136 ? 5.463 -6.962 -2.982 1.00 83.81 136 LYS A CA 1
ATOM 1010 C C . LYS A 1 136 ? 4.522 -6.046 -2.199 1.00 83.81 136 LYS A C 1
ATOM 1012 O O . LYS A 1 136 ? 4.006 -6.443 -1.155 1.00 83.81 136 LYS A O 1
ATOM 1017 N N . GLY A 1 137 ? 4.218 -4.873 -2.756 1.00 82.25 137 GLY A N 1
ATOM 1018 C CA . GLY A 1 137 ? 3.178 -3.958 -2.282 1.00 82.25 137 GLY A CA 1
ATOM 1019 C C . GLY A 1 137 ? 1.739 -4.444 -2.508 1.00 82.25 137 GLY A C 1
ATOM 1020 O O . GLY A 1 137 ? 0.805 -3.695 -2.241 1.00 82.25 137 GLY A O 1
ATOM 1021 N N . ARG A 1 138 ? 1.539 -5.685 -2.984 1.00 81.44 138 ARG A N 1
ATOM 1022 C CA . ARG A 1 138 ? 0.241 -6.295 -3.337 1.00 81.44 138 ARG A CA 1
ATOM 1023 C C . ARG A 1 138 ? -0.491 -5.597 -4.483 1.00 81.44 138 ARG A C 1
ATOM 1025 O O . ARG A 1 138 ? -1.672 -5.859 -4.702 1.00 81.44 138 ARG A O 1
ATOM 1032 N N . VAL A 1 139 ? 0.196 -4.769 -5.259 1.00 82.50 139 VAL A N 1
ATOM 1033 C CA . VAL A 1 139 ? -0.354 -4.098 -6.434 1.00 82.50 139 VAL A CA 1
ATOM 1034 C C . VAL A 1 139 ? -0.047 -4.935 -7.674 1.00 82.50 139 VAL A C 1
ATOM 1036 O O . VAL A 1 139 ? 1.105 -5.231 -7.970 1.00 82.50 139 VAL A O 1
ATOM 1039 N N . VAL A 1 140 ? -1.085 -5.323 -8.413 1.00 80.88 140 VAL A N 1
ATOM 1040 C CA . VAL A 1 140 ? -0.971 -6.144 -9.626 1.00 80.88 140 VAL A CA 1
ATOM 1041 C C . VAL A 1 140 ? -1.320 -5.302 -10.847 1.00 80.88 140 VAL A C 1
ATOM 1043 O O . VAL A 1 140 ? -2.336 -4.600 -10.857 1.00 80.88 140 VAL A O 1
ATOM 1046 N N . ALA A 1 141 ? -0.488 -5.390 -11.884 1.00 79.06 141 AL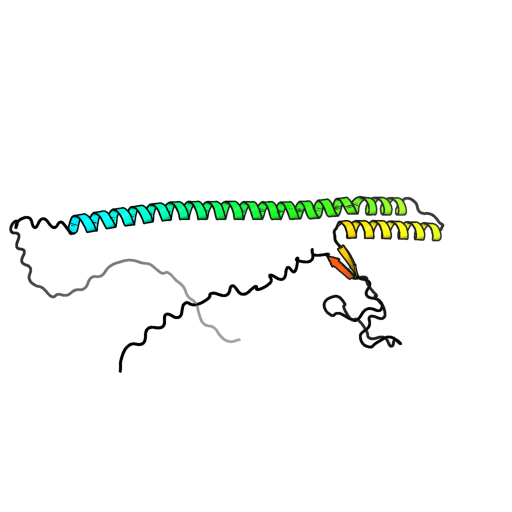A A N 1
ATOM 1047 C CA . ALA A 1 141 ? -0.766 -4.780 -13.177 1.00 79.06 141 ALA A CA 1
ATOM 1048 C C . ALA A 1 141 ? -1.893 -5.541 -13.897 1.00 79.06 141 ALA A C 1
ATOM 1050 O O . ALA A 1 141 ? -1.831 -6.757 -14.073 1.00 79.06 141 ALA A O 1
ATOM 1051 N N . LEU A 1 142 ? -2.919 -4.817 -14.332 1.00 77.19 142 LEU A N 1
ATOM 1052 C CA . LEU A 1 142 ? -3.999 -5.316 -15.174 1.00 77.19 142 LEU A CA 1
ATOM 1053 C C . LEU A 1 142 ? -3.649 -5.034 -16.636 1.00 77.19 142 LEU A C 1
ATOM 1055 O O . LEU A 1 142 ? -3.495 -3.87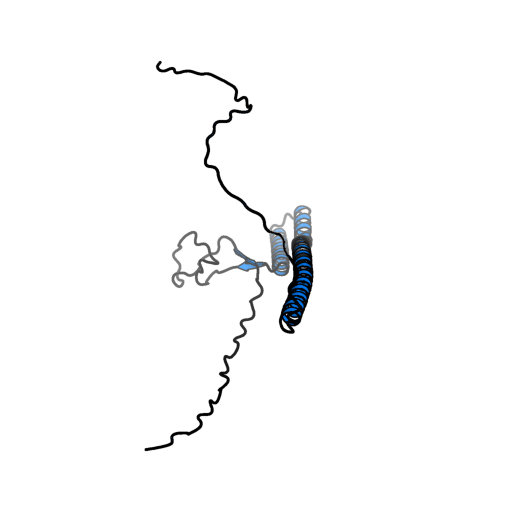7 -17.034 1.00 77.19 142 LEU A O 1
ATOM 1059 N N . ASN A 1 143 ? -3.550 -6.094 -17.436 1.00 77.25 143 ASN A N 1
ATOM 1060 C CA . ASN A 1 143 ? -3.375 -5.992 -18.880 1.00 77.25 143 ASN A CA 1
ATOM 1061 C C . ASN A 1 143 ? -4.478 -6.775 -19.610 1.00 77.25 143 ASN A C 1
ATOM 1063 O O . ASN A 1 143 ? -4.224 -7.886 -20.070 1.00 77.25 143 ASN A O 1
ATOM 1067 N N . PRO A 1 144 ? -5.700 -6.225 -19.696 1.00 75.06 144 PRO A N 1
ATOM 1068 C CA . PRO A 1 144 ? -6.862 -6.949 -20.206 1.00 75.06 144 PRO A CA 1
ATOM 1069 C C . PRO A 1 144 ? -6.925 -7.047 -21.738 1.00 75.06 144 PRO A C 1
ATOM 1071 O O . PRO A 1 144 ? -8.015 -7.127 -22.286 1.00 75.06 144 PRO A O 1
ATOM 1074 N N . VAL A 1 145 ? -5.805 -7.009 -22.467 1.00 78.44 145 VAL A N 1
ATOM 1075 C CA . VAL A 1 145 ? -5.834 -7.147 -23.937 1.00 78.44 145 VAL A CA 1
ATOM 1076 C C . VAL A 1 145 ? -6.401 -8.521 -24.306 1.00 78.44 145 VAL A C 1
ATOM 1078 O O . VAL A 1 145 ? -5.863 -9.542 -23.886 1.00 78.44 145 VAL A O 1
ATOM 1081 N N . GLY A 1 146 ? -7.487 -8.545 -25.082 1.00 77.12 146 GLY A N 1
ATOM 1082 C CA . GLY A 1 146 ? -8.192 -9.775 -25.457 1.00 77.12 146 GLY A CA 1
ATOM 1083 C C . GLY A 1 146 ? -9.172 -10.310 -24.402 1.00 77.12 146 GLY A C 1
ATOM 1084 O O . GLY A 1 146 ? -9.824 -11.323 -24.643 1.00 77.12 146 GLY A O 1
ATOM 1085 N N . GLU A 1 147 ? -9.324 -9.648 -23.249 1.00 81.00 147 GLU A N 1
ATOM 1086 C CA . GLU A 1 147 ? -10.345 -9.998 -22.254 1.00 81.00 147 GLU A CA 1
ATOM 1087 C C . GLU A 1 147 ? -11.673 -9.268 -22.513 1.00 81.00 147 GLU A C 1
ATOM 1089 O O . GLU A 1 147 ? -11.722 -8.179 -23.100 1.00 81.00 147 GLU A O 1
ATOM 1094 N N . LYS A 1 148 ? -12.775 -9.849 -22.015 1.00 83.44 148 LYS A N 1
ATOM 1095 C CA . LYS A 1 148 ? -14.084 -9.182 -22.011 1.00 83.44 148 LYS A CA 1
ATOM 1096 C C . LYS A 1 148 ? -14.022 -7.894 -21.194 1.00 83.44 148 LYS A C 1
ATOM 1098 O O . LYS A 1 148 ? -13.456 -7.851 -20.101 1.00 83.44 148 LYS A O 1
ATOM 1103 N N . PHE A 1 149 ? -14.643 -6.847 -21.718 1.00 82.38 149 PHE A N 1
ATOM 1104 C CA . PHE A 1 149 ? -14.704 -5.551 -21.063 1.00 82.38 149 PHE A CA 1
ATOM 1105 C C . PHE A 1 149 ? -15.520 -5.618 -19.756 1.00 82.38 149 PHE A C 1
ATOM 1107 O O . PHE A 1 149 ? -16.700 -5.961 -19.777 1.00 82.38 149 PHE A O 1
ATOM 1114 N N . ASP A 1 150 ? -14.900 -5.264 -18.623 1.00 82.06 150 ASP A N 1
ATOM 1115 C CA . ASP A 1 150 ? -15.557 -5.109 -17.317 1.00 82.06 150 ASP A CA 1
ATOM 1116 C C . ASP A 1 150 ? -15.533 -3.622 -16.909 1.00 82.06 150 ASP A C 1
ATOM 1118 O O . ASP A 1 150 ? -14.448 -3.099 -16.635 1.00 82.06 150 ASP A O 1
ATOM 1122 N N . PRO A 1 151 ? -16.688 -2.934 -16.810 1.00 83.44 151 PRO A N 1
ATOM 1123 C CA . PRO A 1 151 ? -16.761 -1.526 -16.407 1.00 83.44 151 PRO A CA 1
ATOM 1124 C C . PRO A 1 151 ? -16.144 -1.211 -15.036 1.00 83.44 151 PRO A C 1
ATOM 1126 O O . PRO A 1 151 ? -15.767 -0.072 -14.781 1.00 83.44 151 PRO A O 1
ATOM 1129 N N . HIS A 1 152 ? -16.027 -2.195 -14.137 1.00 81.75 152 HIS A N 1
ATOM 1130 C CA . HIS A 1 152 ? -15.411 -1.984 -12.820 1.00 81.75 152 HIS A CA 1
ATOM 1131 C C . HIS A 1 152 ? -13.883 -1.988 -12.870 1.00 81.75 152 HIS A C 1
ATOM 1133 O O . HIS A 1 152 ? -13.231 -1.601 -11.899 1.00 81.75 152 HIS A O 1
ATOM 1139 N N . ARG A 1 153 ? -13.302 -2.494 -13.961 1.00 77.75 153 ARG A N 1
ATOM 1140 C CA . ARG A 1 153 ? -11.855 -2.690 -14.108 1.00 77.75 153 ARG A CA 1
ATOM 1141 C C . ARG A 1 153 ? -11.280 -1.888 -15.262 1.00 77.75 153 ARG A C 1
ATOM 1143 O O . ARG A 1 153 ? -10.093 -1.578 -15.235 1.00 77.75 153 ARG A O 1
ATOM 1150 N N . HIS A 1 154 ? -12.089 -1.604 -16.278 1.00 83.94 154 HIS A N 1
ATOM 1151 C CA . HIS A 1 154 ? -11.657 -1.035 -17.545 1.00 83.94 154 HIS A CA 1
ATOM 1152 C C . HIS A 1 154 ? -12.392 0.280 -17.806 1.00 83.94 154 HIS A C 1
ATOM 1154 O O . HIS A 1 154 ? -13.596 0.396 -17.584 1.00 83.94 154 HIS A O 1
ATOM 1160 N N . GLN A 1 155 ? -11.663 1.257 -18.341 1.00 81.38 155 GLN A N 1
ATOM 1161 C CA . GLN A 1 155 ? -12.226 2.505 -18.839 1.00 81.38 155 GLN A CA 1
ATOM 1162 C C . GLN A 1 155 ? -12.174 2.495 -20.368 1.00 81.38 155 GLN A C 1
ATOM 1164 O O . GLN A 1 155 ? -11.095 2.398 -20.953 1.00 81.38 155 GLN A O 1
ATOM 1169 N N . ALA A 1 156 ? -13.335 2.580 -21.020 1.00 83.81 156 ALA A N 1
ATOM 1170 C CA . ALA A 1 156 ? -13.415 2.684 -22.474 1.00 83.81 156 ALA A CA 1
ATOM 1171 C C . ALA A 1 156 ? -13.198 4.140 -22.911 1.00 83.81 156 ALA A C 1
ATOM 1173 O O . ALA A 1 156 ? -13.876 5.039 -22.416 1.00 83.81 156 ALA A O 1
ATOM 1174 N N . ILE A 1 157 ? -12.258 4.361 -23.833 1.00 83.50 157 ILE A N 1
ATOM 1175 C CA . ILE A 1 157 ? -11.944 5.692 -24.383 1.00 83.50 157 ILE A CA 1
ATOM 1176 C C . ILE A 1 157 ? -12.526 5.838 -25.792 1.00 83.50 157 ILE A C 1
ATOM 1178 O O . ILE A 1 157 ? -13.180 6.831 -26.096 1.00 83.50 157 ILE A O 1
ATOM 1182 N N . SER A 1 158 ? -12.308 4.843 -26.652 1.00 78.94 158 SER A N 1
ATOM 1183 C CA . SER A 1 158 ? -12.807 4.833 -28.025 1.00 78.94 158 SER A CA 1
ATOM 1184 C C . SER A 1 158 ? -13.128 3.413 -28.480 1.00 78.94 158 SER A C 1
ATOM 1186 O O . SER A 1 158 ? -12.539 2.440 -28.005 1.00 78.94 158 SER A O 1
ATOM 1188 N N . MET A 1 159 ? -14.082 3.295 -29.404 1.00 81.56 159 MET A N 1
ATOM 1189 C CA . MET A 1 159 ? -14.346 2.042 -30.105 1.00 81.56 159 MET A CA 1
ATOM 1190 C C . MET A 1 159 ? -13.468 1.981 -31.351 1.00 81.56 159 MET A C 1
ATOM 1192 O O . MET A 1 159 ? -13.441 2.926 -32.138 1.00 81.56 159 MET A O 1
ATOM 1196 N N . VAL A 1 160 ? -12.758 0.869 -31.523 1.00 79.75 160 VAL A N 1
ATOM 1197 C CA . VAL A 1 160 ? -11.910 0.605 -32.688 1.00 79.75 160 VAL A CA 1
ATOM 1198 C C . VAL A 1 160 ? -12.455 -0.640 -33.385 1.00 79.75 160 VAL A C 1
ATOM 1200 O O . VAL A 1 160 ? -12.734 -1.623 -32.695 1.00 79.75 160 VAL A O 1
ATOM 1203 N N . PRO A 1 161 ? -12.634 -0.623 -34.718 1.00 73.88 161 PRO A N 1
ATOM 1204 C CA . PRO A 1 161 ? -13.010 -1.824 -35.451 1.00 73.88 161 PRO A CA 1
ATOM 1205 C C . PRO A 1 161 ? -11.907 -2.879 -35.303 1.00 73.88 161 PRO A C 1
ATOM 1207 O O . PRO A 1 161 ? -10.742 -2.615 -35.597 1.00 73.88 161 PRO A O 1
ATOM 1210 N N . ALA A 1 162 ? -12.279 -4.059 -34.817 1.00 76.25 162 ALA A N 1
ATOM 1211 C CA . ALA A 1 162 ? -11.387 -5.194 -34.623 1.00 76.25 162 ALA A CA 1
ATOM 1212 C C . ALA A 1 162 ? -12.130 -6.495 -34.935 1.00 76.25 162 ALA A C 1
ATOM 1214 O O . ALA A 1 162 ? -13.330 -6.591 -34.689 1.00 76.25 162 ALA A O 1
ATOM 1215 N N . ASP A 1 163 ? -11.399 -7.509 -35.395 1.00 75.62 163 ASP A N 1
ATOM 1216 C CA . ASP A 1 163 ? -11.944 -8.826 -35.767 1.00 75.62 163 ASP A CA 1
ATOM 1217 C C . ASP A 1 163 ? -12.287 -9.725 -34.556 1.00 75.62 163 ASP A C 1
ATOM 1219 O O . ASP A 1 163 ? -12.531 -10.922 -34.700 1.00 75.62 163 ASP A O 1
ATOM 1223 N N . GLN A 1 164 ? -12.264 -9.171 -33.340 1.00 75.31 164 GLN A N 1
ATOM 1224 C CA . GLN A 1 164 ? -12.484 -9.894 -32.082 1.00 75.31 164 GLN A CA 1
ATOM 1225 C C . GLN A 1 164 ? -13.964 -9.879 -31.663 1.00 75.31 164 GLN A C 1
ATOM 1227 O O . GLN A 1 164 ? -14.760 -9.101 -32.189 1.00 75.31 164 GLN A O 1
ATOM 1232 N N . GLU A 1 165 ? -14.339 -10.713 -30.680 1.00 73.75 165 GLU A N 1
ATOM 1233 C CA . GLU A 1 165 ? -15.712 -10.726 -30.155 1.00 73.75 165 GLU A CA 1
ATOM 1234 C C . GLU A 1 165 ? -16.170 -9.322 -29.706 1.00 73.75 165 GLU A C 1
ATOM 1236 O O . GLU A 1 165 ? -15.392 -8.592 -29.072 1.00 73.75 165 GLU A O 1
ATOM 1241 N N . PRO A 1 166 ? -17.443 -8.947 -29.955 1.00 74.19 166 PRO A N 1
ATOM 1242 C CA . PRO A 1 166 ? -18.001 -7.684 -29.483 1.00 74.19 166 PRO A CA 1
ATOM 1243 C C . PRO A 1 166 ? -17.794 -7.505 -27.971 1.00 74.19 166 PRO A C 1
ATOM 1245 O O . PRO A 1 166 ? -18.007 -8.438 -27.198 1.00 74.19 166 PRO A O 1
ATOM 1248 N N . ASN A 1 167 ? -17.428 -6.293 -27.540 1.00 77.06 167 ASN A N 1
ATOM 1249 C CA . ASN A 1 167 ? -17.082 -5.951 -26.147 1.00 77.06 167 ASN A CA 1
ATOM 1250 C C . ASN A 1 167 ? -15.780 -6.579 -25.607 1.00 77.06 167 ASN A C 1
ATOM 1252 O O . ASN A 1 167 ? -15.644 -6.780 -24.398 1.00 77.06 167 ASN A O 1
ATOM 1256 N N . THR A 1 168 ? -14.805 -6.850 -26.474 1.00 81.12 168 THR A N 1
ATOM 1257 C CA . THR A 1 168 ? -13.440 -7.249 -26.083 1.00 81.12 168 THR A CA 1
ATOM 1258 C C . THR A 1 168 ? -12.495 -6.047 -26.085 1.00 81.12 168 THR A C 1
ATOM 1260 O O . THR A 1 168 ? -12.593 -5.165 -26.939 1.00 81.12 168 THR A O 1
ATOM 1263 N N . VAL A 1 169 ? -11.563 -5.990 -25.131 1.00 80.62 169 VAL A N 1
ATOM 1264 C CA . VAL A 1 169 ? -10.548 -4.929 -25.087 1.00 80.62 169 VAL A CA 1
ATOM 1265 C C . VAL A 1 169 ? -9.504 -5.164 -26.182 1.00 80.62 169 VAL A C 1
ATOM 1267 O O . VAL A 1 169 ? -8.737 -6.124 -26.136 1.00 80.62 169 VAL A O 1
ATOM 1270 N N . VAL A 1 170 ? -9.458 -4.257 -27.159 1.00 79.62 170 VAL A N 1
ATOM 1271 C CA . VAL A 1 170 ? -8.574 -4.360 -28.333 1.00 79.62 170 VAL A CA 1
ATOM 1272 C C . VAL A 1 170 ? -7.148 -3.905 -28.020 1.00 79.62 170 VAL A C 1
ATOM 1274 O O . VAL A 1 170 ? -6.187 -4.571 -28.391 1.00 79.62 170 VAL A O 1
ATOM 1277 N N . ALA A 1 171 ? -7.002 -2.775 -27.327 1.00 76.00 171 ALA A N 1
ATOM 1278 C CA . ALA A 1 171 ? -5.711 -2.209 -26.961 1.00 76.00 171 ALA A CA 1
ATOM 1279 C C . ALA A 1 171 ? -5.803 -1.492 -25.611 1.00 76.00 171 ALA A C 1
ATOM 1281 O O . ALA A 1 171 ? -6.801 -0.839 -25.305 1.00 76.00 171 ALA A O 1
ATOM 1282 N N . VAL A 1 172 ? -4.741 -1.601 -24.812 1.00 79.56 172 VAL A N 1
ATOM 1283 C CA . VAL A 1 172 ? -4.615 -0.937 -23.510 1.00 79.56 172 VAL A CA 1
ATOM 1284 C C . VAL A 1 172 ? -3.625 0.210 -23.662 1.00 79.56 172 VAL A C 1
ATOM 1286 O O . VAL A 1 172 ? -2.431 -0.017 -23.838 1.00 79.56 172 VAL A O 1
ATOM 1289 N N . LEU A 1 173 ? -4.128 1.445 -23.607 1.00 80.00 173 LEU A N 1
ATOM 1290 C CA . LEU A 1 173 ? -3.304 2.650 -23.749 1.00 80.00 173 LEU A CA 1
ATOM 1291 C C . LEU A 1 173 ? -2.479 2.930 -22.484 1.00 80.00 173 LEU A C 1
ATOM 1293 O O . LEU A 1 173 ? -1.323 3.333 -22.559 1.00 80.00 173 LEU A O 1
ATOM 1297 N N . GLN A 1 174 ? -3.069 2.664 -21.318 1.00 77.88 174 GLN A N 1
ATOM 1298 C CA . GLN A 1 174 ? -2.429 2.787 -20.015 1.00 77.88 174 GLN A CA 1
ATOM 1299 C C . GLN A 1 174 ? -2.754 1.546 -19.185 1.00 77.88 174 GLN A C 1
ATOM 1301 O O . GLN A 1 174 ? -3.922 1.196 -19.014 1.00 77.88 174 GLN A O 1
ATOM 1306 N N . LYS A 1 175 ? -1.718 0.872 -18.671 1.00 81.75 175 LYS A N 1
ATOM 1307 C CA . LYS A 1 175 ? -1.896 -0.288 -17.789 1.00 81.75 175 LYS A CA 1
ATOM 1308 C C . LYS A 1 175 ? -2.590 0.159 -16.503 1.00 81.75 175 LYS A C 1
ATOM 1310 O O . LYS A 1 175 ? -2.145 1.103 -15.851 1.00 81.75 175 LYS A O 1
ATOM 1315 N N . GLY A 1 176 ? -3.672 -0.528 -16.148 1.00 77.69 176 GLY A N 1
ATOM 1316 C CA . GLY A 1 176 ? -4.327 -0.346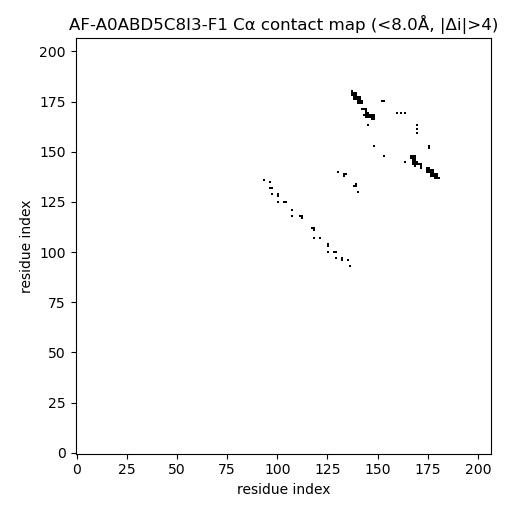 -14.858 1.00 77.69 176 GLY A CA 1
ATOM 1317 C C . GLY A 1 176 ? -3.539 -1.056 -13.762 1.00 77.69 176 GLY A C 1
ATOM 1318 O O . GLY A 1 176 ? -2.892 -2.067 -14.018 1.00 77.69 176 GLY A O 1
ATOM 1319 N N . PHE A 1 177 ? -3.614 -0.565 -12.530 1.00 80.75 177 PHE A N 1
ATOM 1320 C CA . PHE A 1 177 ? -3.054 -1.246 -11.365 1.00 80.75 177 PHE A CA 1
ATOM 1321 C C . PHE A 1 177 ? -4.153 -1.455 -10.334 1.00 80.75 177 PHE A C 1
ATOM 1323 O O . PHE A 1 177 ? -4.977 -0.571 -10.102 1.00 80.75 177 PHE A O 1
ATOM 1330 N N . ARG A 1 178 ? -4.181 -2.638 -9.723 1.00 80.94 178 ARG A N 1
ATOM 1331 C CA . ARG A 1 178 ? -5.175 -2.990 -8.711 1.00 80.94 178 ARG A CA 1
ATOM 1332 C C . ARG A 1 178 ? -4.498 -3.559 -7.475 1.00 80.94 178 ARG A C 1
ATOM 1334 O O . ARG A 1 178 ? -3.651 -4.438 -7.579 1.00 80.94 178 ARG A O 1
ATOM 1341 N N . ASP A 1 179 ? -4.965 -3.127 -6.309 1.00 77.31 179 ASP A N 1
ATOM 1342 C CA . ASP A 1 179 ? -4.630 -3.765 -5.038 1.00 77.31 179 ASP A CA 1
ATOM 1343 C C . ASP A 1 179 ? -5.279 -5.162 -4.943 1.00 77.31 179 ASP A C 1
ATOM 1345 O O . ASP A 1 179 ? -6.504 -5.341 -5.071 1.00 77.31 179 ASP A O 1
ATOM 1349 N N . ARG A 1 180 ? -4.441 -6.179 -4.735 1.00 68.56 180 ARG A N 1
ATOM 1350 C CA . ARG A 1 180 ? -4.840 -7.558 -4.476 1.00 68.56 180 ARG A CA 1
ATOM 1351 C C . ARG A 1 180 ? -5.388 -7.643 -3.055 1.00 68.56 180 ARG A C 1
ATOM 1353 O O . ARG A 1 180 ? -4.719 -8.099 -2.128 1.00 68.56 180 ARG A O 1
ATOM 1360 N N . ARG A 1 181 ? -6.669 -7.297 -2.897 1.00 57.97 181 ARG A N 1
ATOM 1361 C CA . ARG A 1 181 ? -7.392 -7.624 -1.662 1.00 57.97 181 ARG A CA 1
ATOM 1362 C C . ARG A 1 181 ? -7.336 -9.139 -1.417 1.00 57.97 181 ARG A C 1
ATOM 1364 O O . ARG A 1 181 ? -7.563 -9.906 -2.362 1.00 57.97 181 ARG A O 1
ATOM 1371 N N . PRO A 1 182 ? -7.078 -9.597 -0.179 1.00 49.81 182 PRO A N 1
ATOM 1372 C CA . PRO A 1 182 ? -7.229 -11.004 0.156 1.00 49.81 182 PRO A CA 1
ATOM 1373 C C . PRO A 1 182 ? -8.666 -11.426 -0.163 1.00 49.81 182 PRO A C 1
ATOM 1375 O O . PRO A 1 182 ? -9.629 -10.769 0.235 1.00 49.81 182 PRO A O 1
ATOM 1378 N N . ARG A 1 183 ? -8.816 -12.500 -0.944 1.00 39.12 183 ARG A N 1
ATOM 1379 C CA . ARG A 1 183 ? -10.124 -13.084 -1.247 1.00 39.12 183 ARG A CA 1
ATOM 1380 C C . ARG A 1 183 ? -10.724 -13.529 0.088 1.00 39.12 183 ARG A C 1
ATOM 1382 O O . ARG A 1 183 ? -10.140 -14.385 0.747 1.00 39.12 183 ARG A O 1
ATOM 1389 N N . ALA A 1 184 ? -11.846 -12.941 0.503 1.00 42.12 184 ALA A N 1
ATOM 1390 C CA . ALA A 1 184 ? -12.582 -13.438 1.660 1.00 42.12 184 ALA A CA 1
ATOM 1391 C C . ALA A 1 184 ? -12.894 -14.926 1.429 1.00 42.12 184 ALA A C 1
ATOM 1393 O O . ALA A 1 184 ? -13.374 -15.298 0.354 1.00 42.12 184 ALA A O 1
ATOM 1394 N N . ALA A 1 185 ? -12.564 -15.777 2.400 1.00 37.16 185 ALA A N 1
ATOM 1395 C CA . ALA A 1 185 ? -12.852 -17.201 2.323 1.00 37.16 185 ALA A CA 1
ATOM 1396 C C . ALA A 1 185 ? -14.377 -17.397 2.297 1.00 37.16 185 ALA A C 1
ATOM 1398 O O . ALA A 1 185 ? -15.063 -17.166 3.290 1.00 37.16 185 ALA A O 1
ATOM 1399 N N . SER A 1 186 ? -14.916 -17.792 1.143 1.00 38.38 186 SER A N 1
ATOM 1400 C CA . SER A 1 186 ? -16.301 -18.241 1.011 1.00 38.38 186 SER A CA 1
ATOM 1401 C C . SER A 1 186 ? -16.383 -19.660 1.575 1.00 38.38 186 SER A C 1
ATOM 1403 O O . SER A 1 186 ? -16.114 -20.635 0.881 1.00 38.38 186 SER A O 1
ATOM 1405 N N . GLY A 1 187 ? -16.667 -19.768 2.873 1.00 39.16 187 GLY A N 1
ATOM 1406 C CA . GLY A 1 187 ? -17.069 -21.022 3.500 1.00 39.16 187 GLY A CA 1
ATOM 1407 C C . GLY A 1 187 ? -18.586 -21.134 3.442 1.00 39.16 187 GLY A C 1
ATOM 1408 O O . GLY A 1 187 ? -19.280 -20.421 4.168 1.00 39.16 187 GLY A O 1
ATOM 1409 N N . ALA A 1 188 ? -19.110 -22.007 2.583 1.00 41.47 188 ALA A N 1
ATOM 1410 C CA . ALA A 1 188 ? -20.498 -22.434 2.681 1.00 41.47 188 ALA A CA 1
ATOM 1411 C C . ALA A 1 188 ? -20.662 -23.188 4.011 1.00 41.47 188 ALA A C 1
ATOM 1413 O O . ALA A 1 188 ? -20.075 -24.253 4.195 1.00 41.47 188 ALA A O 1
ATOM 1414 N N . ARG A 1 189 ? -21.414 -22.624 4.966 1.00 40.16 189 ARG A N 1
ATOM 1415 C CA . ARG A 1 189 ? -21.936 -23.421 6.081 1.00 40.16 189 ARG A CA 1
ATOM 1416 C C . ARG A 1 189 ? -23.032 -24.297 5.499 1.00 40.16 189 ARG A C 1
ATOM 1418 O O . ARG A 1 189 ? -24.051 -23.772 5.054 1.00 40.16 189 ARG A O 1
ATOM 1425 N N . ASP A 1 190 ? -22.795 -25.601 5.474 1.00 41.50 190 ASP A N 1
ATOM 1426 C CA . ASP A 1 190 ? -23.824 -26.573 5.147 1.00 41.50 190 ASP A CA 1
ATOM 1427 C C . ASP A 1 190 ? -24.940 -26.464 6.194 1.00 41.50 190 ASP A C 1
ATOM 1429 O O . ASP A 1 190 ? -24.728 -26.656 7.395 1.00 41.50 190 ASP A O 1
ATOM 1433 N N . GLY A 1 191 ? -26.119 -26.052 5.736 1.00 46.28 191 GLY A N 1
ATOM 1434 C CA . GLY A 1 191 ? -27.334 -25.973 6.530 1.00 46.28 191 GLY A CA 1
ATOM 1435 C C . GLY A 1 191 ? -27.905 -27.369 6.736 1.00 46.28 191 GLY A C 1
ATOM 1436 O O . GLY A 1 191 ? -28.978 -27.681 6.220 1.00 46.28 191 GLY A O 1
ATOM 1437 N N . GLY A 1 192 ? -27.189 -28.206 7.488 1.00 39.25 192 GLY A N 1
ATOM 1438 C CA . GLY A 1 192 ? -27.685 -29.490 7.962 1.00 39.25 192 GLY A CA 1
ATOM 1439 C C . GLY A 1 192 ? -28.854 -29.267 8.918 1.00 39.25 192 GLY A C 1
ATOM 1440 O O . GLY A 1 192 ? -28.672 -28.830 10.054 1.00 39.25 192 GLY A O 1
ATOM 1441 N N . ARG A 1 193 ? -30.072 -29.533 8.434 1.00 42.47 193 ARG A N 1
ATOM 1442 C CA . ARG A 1 193 ? -31.313 -29.513 9.216 1.00 42.47 193 ARG A CA 1
ATOM 1443 C C . ARG A 1 193 ? -31.167 -30.455 10.411 1.00 42.47 193 ARG A C 1
ATOM 1445 O O . ARG A 1 193 ? -31.112 -31.667 10.235 1.00 42.47 193 ARG A O 1
ATOM 1452 N N . ALA A 1 194 ? -31.148 -29.908 11.622 1.00 44.34 194 ALA A N 1
ATOM 1453 C CA . ALA A 1 194 ? -31.408 -30.693 12.818 1.00 44.34 194 ALA A CA 1
ATOM 1454 C C . ALA A 1 194 ? -32.900 -31.068 12.817 1.00 44.34 194 ALA A C 1
ATOM 1456 O O . ALA A 1 194 ? -33.763 -30.216 13.036 1.00 44.34 194 ALA A O 1
ATOM 1457 N N . GLU A 1 195 ? -33.209 -32.329 12.515 1.00 41.06 195 GLU A N 1
ATOM 1458 C CA . GLU A 1 195 ? -34.537 -32.900 12.721 1.00 41.06 195 GLU A CA 1
ATOM 1459 C C . GLU A 1 195 ? -34.882 -32.846 14.214 1.00 41.06 195 GLU A C 1
ATOM 1461 O O . GLU A 1 195 ? -34.419 -33.648 15.022 1.00 41.06 195 GLU A O 1
ATOM 1466 N N . VAL A 1 196 ? -35.724 -31.887 14.596 1.00 45.59 196 VAL A N 1
ATOM 1467 C CA . VAL A 1 196 ? -36.426 -31.919 15.879 1.00 45.59 196 VAL A CA 1
ATOM 1468 C C . VAL A 1 196 ? -37.627 -32.843 15.700 1.00 45.59 196 VAL A C 1
ATOM 1470 O O . VAL A 1 196 ? -38.708 -32.430 15.285 1.00 45.59 196 VAL A O 1
ATOM 1473 N N . SER A 1 197 ? -37.421 -34.127 15.984 1.00 41.03 197 SER A N 1
ATOM 1474 C CA . SER A 1 197 ? -38.468 -35.146 16.049 1.00 41.03 197 SER A CA 1
ATOM 1475 C C . SER A 1 197 ? -39.481 -34.792 17.149 1.00 41.03 197 SER A C 1
ATOM 1477 O O . SER A 1 197 ? -39.266 -35.053 18.337 1.00 41.03 197 SER A O 1
ATOM 1479 N N . ALA A 1 198 ? -40.590 -34.166 16.754 1.00 50.28 198 ALA A N 1
ATOM 1480 C CA . ALA A 1 198 ? -41.698 -33.826 17.632 1.00 50.28 198 ALA A CA 1
ATOM 1481 C C . ALA A 1 198 ? -42.476 -35.088 18.042 1.00 50.28 198 ALA A C 1
ATOM 1483 O O . ALA A 1 198 ? -43.148 -35.735 17.240 1.00 50.28 198 ALA A O 1
ATOM 1484 N N . ARG A 1 199 ? -42.411 -35.407 19.339 1.00 49.31 199 ARG A N 1
ATOM 1485 C CA . ARG A 1 199 ? -43.287 -36.367 20.023 1.00 49.31 199 ARG A CA 1
ATOM 1486 C C . ARG A 1 199 ? -44.750 -35.958 19.838 1.00 49.31 199 ARG A C 1
ATOM 1488 O O . ARG A 1 199 ? -45.207 -35.026 20.496 1.00 49.31 199 ARG A O 1
ATOM 1495 N N . ARG A 1 200 ? -45.521 -36.700 19.041 1.00 46.88 200 ARG A N 1
ATOM 1496 C CA . ARG A 1 200 ? -46.988 -36.618 19.070 1.00 46.88 200 ARG A CA 1
ATOM 1497 C C . ARG A 1 200 ? -47.526 -37.744 19.949 1.00 46.88 200 ARG A C 1
ATOM 1499 O O . ARG A 1 200 ? -47.655 -38.884 19.517 1.00 46.88 200 ARG A O 1
ATOM 1506 N N . ARG A 1 201 ? -47.788 -37.413 21.218 1.00 46.56 201 ARG A N 1
ATOM 1507 C CA . ARG A 1 201 ? -48.550 -38.265 22.140 1.00 46.56 201 ARG A CA 1
ATOM 1508 C C . ARG A 1 201 ? -49.955 -38.427 21.571 1.00 46.56 201 ARG A C 1
ATOM 1510 O O . ARG A 1 201 ? -50.666 -37.443 21.385 1.00 46.56 201 ARG A O 1
ATOM 1517 N N . GLN A 1 202 ? -50.335 -39.665 21.302 1.00 46.91 202 GLN A N 1
ATOM 1518 C CA . GLN A 1 202 ? -51.705 -40.051 21.014 1.00 46.91 202 GLN A CA 1
ATOM 1519 C C . GLN A 1 202 ? -52.468 -40.030 22.346 1.00 46.91 202 GLN A C 1
ATOM 1521 O O . GLN A 1 202 ? -52.341 -40.930 23.168 1.00 46.91 202 GLN A O 1
ATOM 1526 N N . PHE A 1 203 ? -53.205 -38.951 22.587 1.00 42.25 203 PHE A N 1
ATOM 1527 C CA . PHE A 1 203 ? -54.291 -38.907 23.560 1.00 42.25 203 PHE A CA 1
ATOM 1528 C C . PHE A 1 203 ? -55.500 -38.315 22.842 1.00 42.25 203 PHE A C 1
ATOM 1530 O O . PHE A 1 203 ? -55.582 -37.109 22.638 1.00 42.25 203 PHE A O 1
ATOM 1537 N N . ALA A 1 204 ? -56.429 -39.181 22.451 1.00 49.09 204 ALA A N 1
ATOM 1538 C CA . ALA A 1 204 ? -57.811 -38.814 22.195 1.00 49.09 204 ALA A CA 1
ATOM 1539 C C . ALA A 1 204 ? -58.675 -39.879 22.877 1.00 49.09 204 ALA A C 1
ATOM 1541 O O . ALA A 1 204 ? -58.733 -41.029 22.448 1.00 49.09 204 ALA A O 1
ATOM 1542 N N . ARG A 1 205 ? -59.250 -39.489 24.016 1.00 48.78 205 ARG A N 1
ATOM 1543 C CA . ARG A 1 205 ? -60.365 -40.168 24.674 1.00 48.78 205 ARG A CA 1
ATOM 1544 C C . ARG A 1 205 ? -61.665 -39.772 23.963 1.00 48.78 205 ARG A C 1
ATOM 1546 O O . ARG A 1 205 ? -61.787 -38.627 23.547 1.00 48.78 205 ARG A O 1
ATOM 1553 N N . SER A 1 206 ? -62.645 -40.672 24.047 1.00 39.81 206 SER A N 1
ATOM 1554 C CA . SER A 1 206 ? -64.068 -40.370 24.265 1.00 39.81 206 SER A CA 1
ATOM 1555 C C . SER A 1 206 ? -64.862 -39.755 23.108 1.00 39.81 206 SER A C 1
ATOM 1557 O O . SER A 1 206 ? -64.960 -38.538 22.984 1.00 39.81 206 SER A O 1
ATOM 1559 N N . THR A 1 207 ? -65.580 -40.598 22.371 1.00 47.25 207 THR A N 1
ATOM 1560 C CA . THR A 1 207 ? -67.059 -40.616 22.351 1.00 47.25 207 THR A CA 1
ATOM 1561 C C . THR A 1 207 ? -67.543 -41.944 21.792 1.00 47.25 207 THR A C 1
ATOM 1563 O O . THR A 1 207 ? -66.812 -42.514 20.952 1.00 47.25 207 THR A O 1
#

Organism: NCBI:txid60548

Solvent-accessible surface area (backbone atoms only — not comparable to full-atom values): 13779 Å² total; per-residue (Å²): 133,89,87,88,84,82,86,82,88,82,85,90,79,89,82,84,90,85,89,83,88,84,90,88,87,87,80,85,82,90,82,91,79,81,91,78,77,89,75,86,53,83,63,58,62,54,52,52,51,51,50,53,53,51,51,51,52,49,51,53,51,50,52,52,48,53,50,53,49,52,51,50,51,51,50,51,53,49,51,53,52,51,50,55,48,50,53,50,52,52,52,50,55,46,49,62,52,45,47,66,43,52,54,50,51,52,52,50,66,76,53,78,63,93,48,65,68,60,51,50,52,52,52,53,50,47,50,52,50,44,51,53,34,35,46,74,66,37,33,43,80,45,76,60,61,76,32,74,68,42,81,92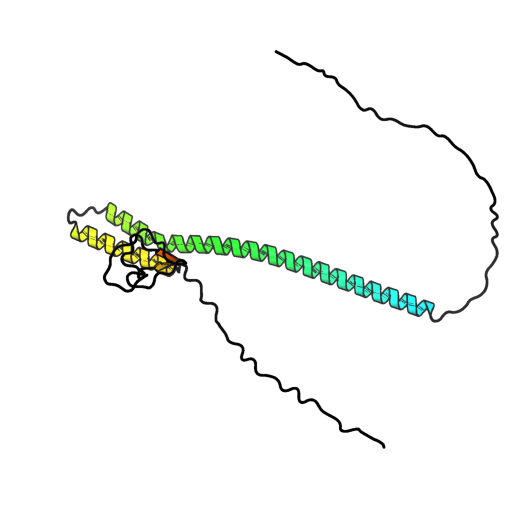,79,47,84,90,87,76,91,72,96,65,100,63,68,89,66,45,33,83,73,74,94,67,78,45,75,44,76,64,69,80,77,78,82,86,72,83,77,80,83,76,77,78,83,78,82,78,83,78,79,90,80,81,81,89,133